Protein AF-A0A9D0ZRL2-F1 (afdb_monomer_lite)

Sequence (208 aa):
MYVLFEIADRDLIIIGIIFVLICLIAFFLFRMQVNKHRPKPLADNERYDTEEVSKEEMPKELTEEQIKAKEELERVYNQMNADLQASEPSREEIDDFEREQEENAIISYKELMRQAEKLKAQATKEEAKDSISSQLRIEDVLEDEEKNTPKESPHRFKNSDIISPIYGIQSDKKTMTINHENKVKDTQEEQEEMNEFLNSLKEFRKNL

pLDDT: mean 70.63, std 16.81, range [35.09, 95.44]

Foldseek 3Di:
DVVVVVVVVVVVVVVVVVVVVVVVVVVVVVVVVVVVPPDDPPDCVPPPDDPPPPPPPDPPPDPPVNVVVVVVVVVVVVVVVVVVVVPPDDPVVVVVVVVVCVVPVDQDPVRVVVVVVVVVVVVVVVVVVVVVVVVVPPPPPPDDDDDDDDPDDPDDDDDAFDADPVPGTHDPPDPPPPPPPPPPPDPPVVVVVVVVVVVVVVVVVVVD

Radius of gyration: 37.1 Å; chains: 1; bounding box: 82×76×101 Å

Structure (mmCIF, N/CA/C/O backbone):
data_AF-A0A9D0ZRL2-F1
#
_entry.id   AF-A0A9D0ZRL2-F1
#
loop_
_atom_site.group_PDB
_atom_site.id
_atom_site.type_symbol
_atom_site.label_atom_id
_atom_site.label_alt_id
_atom_site.label_comp_id
_atom_site.label_asym_id
_atom_site.label_entity_id
_atom_site.label_seq_id
_atom_site.pdbx_PDB_ins_code
_atom_site.Cartn_x
_atom_site.Cartn_y
_atom_site.Cartn_z
_atom_site.occupancy
_atom_site.B_iso_or_equiv
_atom_site.auth_seq_id
_atom_site.auth_comp_id
_atom_site.auth_asym_id
_atom_site.auth_atom_id
_atom_site.pdbx_PDB_model_num
ATOM 1 N N . MET A 1 1 ? 46.892 3.527 -63.900 1.00 52.00 1 MET A N 1
ATOM 2 C CA . MET A 1 1 ? 45.635 3.598 -63.124 1.00 52.00 1 MET A CA 1
ATOM 3 C C . MET A 1 1 ? 45.581 2.557 -61.991 1.00 52.00 1 MET A C 1
ATOM 5 O O . MET A 1 1 ? 44.496 2.185 -61.590 1.00 52.00 1 MET A O 1
ATOM 9 N N . TYR A 1 2 ? 46.725 2.100 -61.455 1.00 56.31 2 TYR A N 1
ATOM 10 C CA . TYR A 1 2 ? 46.777 1.108 -60.361 1.00 56.31 2 TYR A CA 1
ATOM 11 C C . TYR A 1 2 ? 47.282 1.697 -59.029 1.00 56.31 2 TYR A C 1
ATOM 13 O O . TYR A 1 2 ? 46.941 1.201 -57.969 1.00 56.31 2 TYR A O 1
ATOM 21 N N . VAL A 1 3 ? 48.005 2.824 -59.066 1.00 57.94 3 VAL A N 1
ATOM 22 C CA . VAL A 1 3 ? 48.596 3.459 -57.869 1.00 57.94 3 VAL A CA 1
ATOM 23 C C . VAL A 1 3 ? 47.560 4.215 -57.020 1.00 57.94 3 VAL A C 1
ATOM 25 O O . VAL A 1 3 ? 47.701 4.312 -55.808 1.00 57.94 3 VAL A O 1
ATOM 28 N N . LEU A 1 4 ? 46.493 4.733 -57.643 1.00 55.44 4 LEU A N 1
ATOM 29 C CA . LEU A 1 4 ? 45.421 5.445 -56.931 1.00 55.44 4 LEU A CA 1
ATOM 30 C C . LEU A 1 4 ? 44.524 4.495 -56.124 1.00 55.44 4 LEU A C 1
ATOM 32 O O . LEU A 1 4 ? 44.046 4.875 -55.061 1.00 55.44 4 LEU A O 1
ATOM 36 N N . PHE A 1 5 ? 44.334 3.262 -56.602 1.00 53.56 5 PHE A N 1
ATOM 37 C CA . PHE A 1 5 ? 43.539 2.248 -55.905 1.00 53.56 5 PHE A CA 1
ATOM 38 C C . PHE A 1 5 ? 44.268 1.750 -54.645 1.00 53.56 5 PHE A C 1
ATOM 40 O O . PHE A 1 5 ? 43.680 1.653 -53.579 1.00 53.56 5 PHE A O 1
ATOM 47 N N . GLU A 1 6 ? 45.590 1.588 -54.725 1.00 63.00 6 GLU A N 1
ATOM 48 C CA . GLU A 1 6 ? 46.425 1.135 -53.604 1.00 63.00 6 GLU A CA 1
ATOM 49 C C . GLU A 1 6 ? 46.622 2.195 -52.494 1.00 63.00 6 GLU A C 1
ATOM 51 O O . GLU A 1 6 ? 46.990 1.878 -51.362 1.00 63.00 6 GLU A O 1
ATOM 56 N N . ILE A 1 7 ? 46.400 3.479 -52.793 1.00 62.28 7 ILE A N 1
ATOM 57 C CA . ILE A 1 7 ? 46.338 4.548 -51.779 1.00 62.28 7 ILE A CA 1
ATOM 58 C C . ILE A 1 7 ? 44.960 4.561 -51.112 1.00 62.28 7 ILE A C 1
ATOM 60 O O . ILE A 1 7 ? 44.891 4.577 -49.886 1.00 62.28 7 ILE A O 1
ATOM 64 N N . ALA A 1 8 ? 43.884 4.452 -51.898 1.00 66.50 8 ALA A N 1
ATOM 65 C CA . ALA A 1 8 ? 42.523 4.377 -51.371 1.00 66.50 8 ALA A CA 1
ATOM 66 C C . ALA A 1 8 ? 42.312 3.157 -50.455 1.00 66.50 8 ALA A C 1
ATOM 68 O O . ALA A 1 8 ? 41.677 3.285 -49.411 1.00 66.50 8 ALA A O 1
ATOM 69 N N . ASP A 1 9 ? 42.905 2.005 -50.785 1.00 78.31 9 ASP A N 1
ATOM 70 C CA . ASP A 1 9 ? 42.839 0.804 -49.945 1.00 78.31 9 ASP A CA 1
ATOM 71 C C . ASP A 1 9 ? 43.607 0.971 -48.622 1.00 78.31 9 ASP A C 1
ATOM 73 O O . ASP A 1 9 ? 43.142 0.528 -47.572 1.00 78.31 9 ASP A O 1
ATOM 77 N N . ARG A 1 10 ? 44.760 1.656 -48.630 1.00 80.12 10 ARG A N 1
ATOM 78 C CA . ARG A 1 10 ? 45.519 1.945 -47.399 1.00 80.12 10 ARG A CA 1
ATOM 79 C C . ARG A 1 10 ? 44.787 2.930 -46.494 1.00 80.12 10 ARG A C 1
ATOM 81 O O . ARG A 1 10 ? 44.713 2.687 -45.291 1.00 80.12 10 ARG A O 1
ATOM 88 N N . ASP A 1 11 ? 44.202 3.980 -47.059 1.00 83.38 11 ASP A N 1
ATOM 89 C CA . ASP A 1 11 ? 43.404 4.945 -46.298 1.00 83.38 11 ASP A CA 1
ATOM 90 C C . ASP A 1 11 ? 42.131 4.294 -45.735 1.00 83.38 11 ASP A C 1
ATOM 92 O O . ASP A 1 11 ? 41.775 4.531 -44.579 1.00 83.38 11 ASP A O 1
ATOM 96 N N . LEU A 1 12 ? 41.492 3.395 -46.492 1.00 84.31 12 LEU A N 1
ATOM 97 C CA . LEU A 1 12 ? 40.341 2.619 -46.026 1.00 84.31 12 LEU A CA 1
ATOM 98 C C . LEU A 1 12 ? 40.708 1.687 -44.859 1.00 84.31 12 LEU A C 1
ATOM 100 O O . LEU A 1 12 ? 39.958 1.601 -43.884 1.00 84.31 12 LEU A O 1
ATOM 104 N N . ILE A 1 13 ? 41.876 1.037 -44.912 1.00 86.31 13 ILE A N 1
ATOM 105 C CA . ILE A 1 13 ? 42.391 0.213 -43.806 1.00 86.31 13 ILE A CA 1
ATOM 106 C C . ILE A 1 13 ? 42.668 1.079 -42.566 1.00 86.31 13 ILE A C 1
ATOM 108 O O . ILE A 1 13 ? 42.293 0.693 -41.458 1.00 86.31 13 ILE A O 1
ATOM 112 N N . ILE A 1 14 ? 43.269 2.262 -42.730 1.00 88.06 14 ILE A N 1
ATOM 113 C CA . ILE A 1 14 ? 43.556 3.185 -41.617 1.00 88.06 14 ILE A CA 1
ATOM 114 C C . ILE A 1 14 ? 42.257 3.680 -40.966 1.00 88.06 14 ILE A C 1
ATOM 116 O O . ILE A 1 14 ? 42.134 3.649 -39.739 1.00 88.06 14 ILE A O 1
ATOM 120 N N . ILE A 1 15 ? 41.263 4.076 -41.765 1.00 90.44 15 ILE A N 1
ATOM 121 C CA . ILE A 1 15 ? 39.942 4.494 -41.271 1.00 90.44 15 ILE A CA 1
ATOM 122 C C . ILE A 1 15 ? 39.250 3.338 -40.537 1.00 90.44 15 ILE A C 1
ATOM 124 O O . ILE A 1 15 ? 38.679 3.549 -39.465 1.00 90.44 15 ILE A O 1
ATOM 128 N N . GLY A 1 16 ? 39.353 2.111 -41.056 1.00 89.75 16 GLY A N 1
ATOM 129 C CA . GLY A 1 16 ? 38.836 0.913 -40.395 1.00 89.75 16 GLY A CA 1
ATOM 130 C C . GLY A 1 16 ? 39.466 0.674 -39.020 1.00 89.75 16 GLY A C 1
ATOM 131 O O . GLY A 1 16 ? 38.751 0.426 -38.049 1.00 89.75 16 GLY A O 1
ATOM 132 N N . ILE A 1 17 ? 40.788 0.822 -38.901 1.00 91.25 17 ILE A N 1
ATOM 133 C CA . ILE A 1 17 ? 41.500 0.686 -37.619 1.00 91.25 17 ILE A CA 1
ATOM 134 C C . ILE A 1 17 ? 41.048 1.763 -36.624 1.00 91.25 17 ILE A C 1
ATOM 136 O O . ILE A 1 17 ? 40.780 1.450 -35.463 1.00 91.25 17 ILE A O 1
ATOM 140 N N . ILE A 1 18 ? 40.913 3.016 -37.069 1.00 94.06 18 ILE A N 1
ATOM 141 C CA . ILE A 1 18 ? 40.442 4.122 -36.222 1.00 94.06 18 ILE A CA 1
ATOM 142 C C . ILE A 1 18 ? 39.009 3.865 -35.740 1.00 94.06 18 ILE A C 1
ATOM 144 O O . ILE A 1 18 ? 38.717 4.058 -34.559 1.00 94.06 18 ILE A O 1
ATOM 148 N N . PHE A 1 19 ? 38.126 3.379 -36.615 1.00 94.69 19 PHE A N 1
ATOM 149 C CA . PHE A 1 19 ? 36.749 3.044 -36.255 1.00 94.69 19 PHE A CA 1
ATOM 150 C C . PHE A 1 19 ? 36.688 1.945 -35.186 1.00 94.69 19 PHE A C 1
ATOM 152 O O . PHE A 1 19 ? 35.980 2.092 -34.191 1.00 94.69 19 PHE A O 1
ATOM 159 N N . VAL A 1 20 ? 37.498 0.891 -35.326 1.00 94.19 20 VAL A N 1
ATOM 160 C CA . VAL A 1 20 ? 37.611 -0.169 -34.310 1.00 94.19 20 VAL A CA 1
ATOM 161 C C . VAL A 1 20 ? 38.099 0.397 -32.973 1.00 94.19 20 VAL A C 1
ATOM 163 O O . VAL A 1 20 ? 37.567 0.039 -31.922 1.00 94.19 20 VAL A O 1
ATOM 166 N N . LEU A 1 21 ? 39.059 1.323 -32.994 1.00 95.12 21 LEU A N 1
ATOM 167 C CA . LEU A 1 21 ? 39.583 1.971 -31.789 1.00 95.12 21 LEU A CA 1
ATOM 168 C C . LEU A 1 21 ? 38.505 2.817 -31.087 1.00 95.12 21 LEU A C 1
ATOM 170 O O . LEU A 1 21 ? 38.343 2.727 -29.868 1.00 95.12 21 LEU A O 1
ATOM 174 N N . ILE A 1 22 ? 37.703 3.563 -31.852 1.00 95.44 22 ILE A N 1
ATOM 175 C CA . ILE A 1 22 ? 36.552 4.322 -31.336 1.00 95.44 22 ILE A CA 1
ATOM 176 C C . ILE A 1 22 ? 35.506 3.375 -30.729 1.00 95.44 22 ILE A C 1
ATOM 178 O O . ILE A 1 22 ? 35.020 3.632 -29.625 1.00 95.44 22 ILE A O 1
ATOM 182 N N . CYS A 1 23 ? 35.196 2.256 -31.390 1.00 94.25 23 CYS A N 1
ATOM 183 C CA . CYS A 1 23 ? 34.280 1.245 -30.859 1.00 94.25 23 CYS A CA 1
ATOM 184 C C . CYS A 1 23 ? 34.787 0.623 -29.551 1.00 94.25 23 CYS A C 1
ATOM 186 O O . CYS A 1 23 ? 33.991 0.420 -28.635 1.00 94.25 23 CYS A O 1
ATOM 188 N N . LEU A 1 24 ? 36.092 0.361 -29.421 1.00 94.69 24 LEU A N 1
ATOM 189 C CA . LEU A 1 24 ? 36.682 -0.150 -28.178 1.00 94.69 24 LEU A CA 1
ATOM 190 C C . LEU A 1 24 ? 36.587 0.862 -27.032 1.00 94.69 24 LEU A C 1
ATOM 192 O O . LEU A 1 24 ? 36.252 0.480 -25.910 1.00 94.69 24 LEU A O 1
ATOM 196 N N . ILE A 1 25 ? 36.826 2.147 -27.306 1.00 94.44 25 ILE A N 1
ATOM 197 C CA . ILE A 1 25 ? 36.669 3.215 -26.308 1.00 94.44 25 ILE A CA 1
ATOM 198 C C . ILE A 1 25 ? 35.200 3.331 -25.886 1.00 94.44 25 ILE A C 1
ATOM 200 O O . ILE A 1 25 ? 34.908 3.346 -24.691 1.00 94.44 25 ILE A O 1
ATOM 204 N N . ALA A 1 26 ? 34.267 3.347 -26.842 1.00 93.56 26 ALA A N 1
ATOM 205 C CA . ALA A 1 26 ? 32.834 3.389 -26.558 1.00 93.56 26 ALA A CA 1
ATOM 206 C C . ALA A 1 26 ? 32.376 2.167 -25.744 1.00 93.56 26 ALA A C 1
ATOM 208 O O . ALA A 1 26 ? 31.644 2.317 -24.766 1.00 93.56 26 ALA A O 1
ATOM 209 N N . PHE A 1 27 ? 32.864 0.971 -26.084 1.00 94.00 27 PHE A N 1
ATOM 210 C CA . PHE A 1 27 ? 32.610 -0.254 -25.328 1.00 94.00 27 PHE A CA 1
ATOM 211 C C . PHE A 1 27 ? 33.159 -0.171 -23.899 1.00 94.00 27 PHE A C 1
ATOM 213 O O . PHE A 1 27 ? 32.485 -0.582 -22.953 1.00 94.00 27 PHE A O 1
ATOM 220 N N . PHE A 1 28 ? 34.354 0.395 -23.713 1.00 92.62 28 PHE A N 1
ATOM 221 C CA . PHE A 1 28 ? 34.948 0.573 -22.390 1.00 92.62 28 PHE A CA 1
ATOM 222 C C . PHE A 1 28 ? 34.155 1.571 -21.538 1.00 92.62 28 PHE A C 1
ATOM 224 O O . PHE A 1 28 ? 33.858 1.278 -20.379 1.00 92.62 28 PHE A O 1
ATOM 231 N N . LEU A 1 29 ? 33.744 2.706 -22.116 1.00 90.50 29 LEU A N 1
ATOM 232 C CA . LEU A 1 29 ? 32.885 3.694 -21.454 1.00 90.50 29 LEU A CA 1
ATOM 233 C C . LEU A 1 29 ? 31.523 3.097 -21.084 1.00 90.50 29 LEU A C 1
ATOM 235 O O . LEU A 1 29 ? 31.078 3.256 -19.946 1.00 90.50 29 LEU A O 1
ATOM 239 N N . PHE A 1 30 ? 30.906 2.346 -21.999 1.00 89.31 30 PHE A N 1
ATOM 240 C CA . PHE A 1 30 ? 29.656 1.632 -21.749 1.00 89.31 30 PHE A CA 1
ATOM 241 C C . PHE A 1 30 ? 29.813 0.616 -20.613 1.00 89.31 30 PHE A C 1
ATOM 243 O O . PHE A 1 30 ? 29.009 0.601 -19.683 1.00 89.31 30 PHE A O 1
ATOM 250 N N . ARG A 1 31 ? 30.892 -0.179 -20.606 1.00 84.00 31 ARG A N 1
ATOM 251 C CA . ARG A 1 31 ? 31.177 -1.120 -19.512 1.00 84.00 31 ARG A CA 1
ATOM 252 C C . ARG A 1 31 ? 31.388 -0.396 -18.179 1.00 84.00 31 ARG A C 1
ATOM 254 O O . ARG A 1 31 ? 30.900 -0.862 -17.151 1.00 84.00 31 ARG A O 1
ATOM 261 N N . MET A 1 32 ? 32.076 0.745 -18.186 1.00 79.69 32 MET A N 1
ATOM 262 C CA . MET A 1 32 ? 32.262 1.576 -16.992 1.00 79.69 32 MET A CA 1
ATOM 263 C C . MET A 1 32 ? 30.931 2.124 -16.466 1.00 79.69 32 MET A C 1
ATOM 265 O O . MET A 1 32 ? 30.712 2.127 -15.257 1.00 79.69 32 MET A O 1
ATOM 269 N N . GLN A 1 33 ? 30.032 2.558 -17.351 1.00 77.56 33 GLN A N 1
ATOM 270 C CA . GLN A 1 33 ? 28.706 3.054 -16.982 1.00 77.56 33 GLN A CA 1
ATOM 271 C C . GLN A 1 33 ? 27.805 1.930 -16.451 1.00 77.56 33 GLN A C 1
ATOM 273 O O . GLN A 1 33 ? 27.185 2.091 -15.401 1.00 77.56 33 GLN A O 1
ATOM 278 N N . VAL A 1 34 ? 27.806 0.760 -17.095 1.00 78.19 34 VAL A N 1
ATOM 279 C CA . VAL A 1 34 ? 27.092 -0.432 -16.608 1.00 78.19 34 VAL A CA 1
ATOM 280 C C . VAL A 1 34 ? 27.611 -0.859 -15.232 1.00 78.19 34 VAL A C 1
ATOM 282 O O . VAL A 1 34 ? 26.816 -1.226 -14.373 1.00 78.19 34 VAL A O 1
ATOM 285 N N . ASN A 1 35 ? 28.918 -0.758 -14.972 1.00 65.50 35 ASN A N 1
ATOM 286 C CA . ASN A 1 35 ? 29.490 -1.058 -13.657 1.00 65.50 35 ASN A CA 1
ATOM 287 C C . ASN A 1 35 ? 29.122 -0.028 -12.572 1.00 65.50 35 ASN A C 1
ATOM 289 O O . ASN A 1 35 ? 29.120 -0.387 -11.399 1.00 65.50 35 ASN A O 1
ATOM 293 N N . LYS A 1 36 ? 28.795 1.223 -12.929 1.00 64.69 36 LYS A N 1
ATOM 294 C CA . LYS A 1 36 ? 28.330 2.245 -11.969 1.00 64.69 36 LYS A CA 1
ATOM 295 C C . LYS A 1 36 ? 26.881 2.031 -11.518 1.00 64.69 36 LYS A C 1
ATOM 297 O O . LYS A 1 36 ? 26.537 2.449 -10.420 1.00 64.69 36 LYS A O 1
ATOM 302 N N . HIS A 1 37 ? 26.053 1.385 -12.342 1.00 56.12 37 HIS A N 1
ATOM 303 C CA . HIS A 1 37 ? 24.644 1.099 -12.035 1.00 56.12 37 HIS A CA 1
ATOM 304 C C . HIS A 1 37 ? 24.401 -0.306 -11.485 1.00 56.12 37 HIS A C 1
ATOM 306 O O . HIS A 1 37 ? 23.254 -0.679 -11.248 1.00 56.12 37 HIS A O 1
ATOM 312 N N . ARG A 1 38 ? 25.454 -1.096 -11.260 1.00 55.94 38 ARG A N 1
ATOM 313 C CA . ARG A 1 38 ? 25.309 -2.314 -10.469 1.00 55.94 38 ARG A CA 1
ATOM 314 C C . ARG A 1 38 ? 25.218 -1.886 -9.007 1.00 55.94 38 ARG A C 1
ATOM 316 O O . ARG A 1 38 ? 26.194 -1.307 -8.521 1.00 55.94 38 ARG A O 1
ATOM 323 N N . PRO A 1 39 ? 24.099 -2.134 -8.300 1.00 61.53 39 PRO A N 1
ATOM 324 C CA . PRO A 1 39 ? 24.149 -2.096 -6.849 1.00 61.53 39 PRO A CA 1
ATOM 325 C C . PRO A 1 39 ? 25.296 -3.021 -6.449 1.00 61.53 39 PRO A C 1
ATOM 327 O O . PRO A 1 39 ? 25.403 -4.141 -6.961 1.00 61.53 39 PRO A O 1
ATOM 330 N N . LYS A 1 40 ? 26.221 -2.514 -5.631 1.00 69.12 40 LYS A N 1
ATOM 331 C CA . LYS A 1 40 ? 27.248 -3.374 -5.048 1.00 69.12 40 LYS A CA 1
ATOM 332 C C . LYS A 1 40 ? 26.481 -4.529 -4.397 1.00 69.12 40 LYS A C 1
ATOM 334 O O . LYS A 1 40 ? 25.548 -4.231 -3.648 1.00 69.12 40 LYS A O 1
ATOM 339 N N . PRO A 1 41 ? 26.782 -5.805 -4.710 1.00 61.97 41 PRO A N 1
ATOM 340 C CA . PRO A 1 41 ? 26.267 -6.865 -3.864 1.00 61.97 41 PRO A CA 1
ATOM 341 C C . PRO A 1 41 ? 26.712 -6.495 -2.453 1.00 61.97 41 PRO A C 1
ATOM 343 O O . PRO A 1 41 ? 27.883 -6.140 -2.273 1.00 61.97 41 PRO A O 1
ATOM 346 N N . LEU A 1 42 ? 25.773 -6.469 -1.502 1.00 55.19 42 LEU A N 1
ATOM 347 C CA . LEU A 1 42 ? 26.148 -6.442 -0.097 1.00 55.19 42 LEU A CA 1
ATOM 348 C C . LEU A 1 42 ? 27.128 -7.598 0.038 1.00 55.19 42 LEU A C 1
ATOM 350 O O . LEU A 1 42 ? 26.782 -8.743 -0.253 1.00 55.19 42 LEU A O 1
ATOM 354 N N . ALA A 1 43 ? 28.388 -7.274 0.295 1.00 54.34 43 ALA A N 1
ATOM 355 C CA . ALA A 1 43 ? 29.357 -8.309 0.540 1.00 54.34 43 ALA A CA 1
ATOM 356 C C . ALA A 1 43 ? 28.866 -9.041 1.798 1.00 54.34 43 ALA A C 1
ATOM 358 O O . ALA A 1 43 ? 28.313 -8.417 2.704 1.00 54.34 43 ALA A O 1
ATOM 359 N N . ASP A 1 44 ? 28.991 -10.368 1.832 1.00 53.44 44 ASP A N 1
ATOM 360 C CA . ASP A 1 44 ? 28.456 -11.197 2.926 1.00 53.44 44 ASP A CA 1
ATOM 361 C C . ASP A 1 44 ? 29.048 -10.836 4.308 1.00 53.44 44 ASP A C 1
ATOM 363 O O . ASP A 1 44 ? 28.620 -11.367 5.324 1.00 53.44 44 ASP A O 1
ATOM 367 N N . ASN A 1 45 ? 30.008 -9.908 4.363 1.00 53.72 45 ASN A N 1
ATOM 368 C CA . ASN A 1 45 ? 30.535 -9.284 5.573 1.00 53.72 45 ASN A CA 1
ATOM 369 C C . ASN A 1 45 ? 29.701 -8.094 6.103 1.00 53.72 45 ASN A C 1
ATOM 371 O O . ASN A 1 45 ? 30.027 -7.581 7.166 1.00 53.72 45 ASN A O 1
ATOM 375 N N . GLU A 1 46 ? 28.657 -7.644 5.402 1.00 53.91 46 GLU A N 1
ATOM 376 C CA . GLU A 1 46 ? 27.638 -6.703 5.915 1.00 53.91 46 GLU A CA 1
ATOM 377 C C . GLU A 1 46 ? 26.308 -7.406 6.228 1.00 53.91 46 GLU A C 1
ATOM 379 O O . GLU A 1 46 ? 25.311 -6.776 6.591 1.00 53.91 46 GLU A O 1
ATOM 384 N N . ARG A 1 47 ? 26.285 -8.739 6.130 1.00 42.03 47 ARG A N 1
ATOM 385 C CA . ARG A 1 47 ? 25.275 -9.534 6.808 1.00 42.03 47 ARG A CA 1
ATOM 386 C C . ARG A 1 47 ? 25.613 -9.456 8.293 1.00 42.03 47 ARG A C 1
ATOM 388 O O . ARG A 1 47 ? 26.594 -10.041 8.736 1.00 42.03 47 ARG A O 1
ATOM 395 N N . TYR A 1 48 ? 24.808 -8.719 9.052 1.00 49.47 48 TYR A N 1
ATOM 396 C CA . TYR A 1 48 ? 24.753 -8.829 10.509 1.00 49.47 48 TYR A CA 1
ATOM 397 C C . TYR A 1 48 ? 24.221 -10.223 10.890 1.00 49.47 48 TYR A C 1
ATOM 399 O O . TYR A 1 48 ? 23.132 -10.357 11.438 1.00 49.47 48 TYR A O 1
ATOM 407 N N . ASP A 1 49 ? 24.972 -11.271 10.560 1.00 45.03 49 ASP A N 1
ATOM 408 C CA . ASP A 1 49 ? 24.925 -12.540 11.265 1.00 45.03 49 ASP A CA 1
ATOM 409 C C . ASP A 1 49 ? 26.072 -12.493 12.269 1.00 45.03 49 ASP A C 1
ATOM 411 O O . ASP A 1 49 ? 27.241 -12.600 11.913 1.00 45.03 49 ASP A O 1
ATOM 415 N N . THR A 1 50 ? 25.688 -12.276 13.526 1.00 51.53 50 THR A N 1
ATOM 416 C CA . THR A 1 50 ? 26.412 -12.766 14.697 1.00 51.53 50 THR A CA 1
ATOM 417 C C . THR A 1 50 ? 27.919 -12.506 14.650 1.00 51.53 50 THR A C 1
ATOM 419 O O . THR A 1 50 ? 28.718 -13.429 14.499 1.00 51.53 50 THR A O 1
ATOM 422 N N . GLU A 1 51 ? 28.331 -11.258 14.894 1.00 42.72 51 GLU A N 1
ATOM 423 C CA . GLU A 1 51 ? 29.574 -11.105 15.644 1.00 42.72 51 GLU A CA 1
ATOM 424 C C . GLU A 1 51 ? 29.372 -11.904 16.933 1.00 42.72 51 GLU A C 1
ATOM 426 O O . GLU A 1 51 ? 28.527 -11.572 17.771 1.00 42.72 51 GLU A O 1
ATOM 431 N N . GLU A 1 52 ? 30.085 -13.025 17.046 1.00 51.03 52 GLU A N 1
ATOM 432 C CA . GLU A 1 52 ? 30.417 -13.589 18.338 1.00 51.03 52 GLU A CA 1
ATOM 433 C C . GLU A 1 52 ? 30.936 -12.419 19.161 1.00 51.03 52 GLU A C 1
ATOM 435 O O . GLU A 1 52 ? 32.029 -11.904 18.922 1.00 51.03 52 GLU A O 1
ATOM 440 N N . VAL A 1 53 ? 30.095 -11.949 20.081 1.00 43.88 53 VAL A N 1
ATOM 441 C CA . VAL A 1 53 ? 30.480 -10.990 21.098 1.00 43.88 53 VAL A CA 1
ATOM 442 C C . VAL A 1 53 ? 31.619 -11.664 21.840 1.00 43.88 53 VAL A C 1
ATOM 444 O O . VAL A 1 53 ? 31.400 -12.510 22.713 1.00 43.88 53 VAL A O 1
ATOM 447 N N . SER A 1 54 ? 32.847 -11.318 21.451 1.00 45.62 54 SER A N 1
ATOM 448 C CA . SER A 1 54 ? 34.005 -11.445 22.310 1.00 45.62 54 SER A CA 1
ATOM 449 C C . SER A 1 54 ? 33.559 -10.867 23.640 1.00 45.62 54 SER A C 1
ATOM 451 O O . SER A 1 54 ? 33.213 -9.687 23.736 1.00 45.62 54 SER A O 1
ATOM 453 N N . LYS A 1 55 ? 33.459 -11.738 24.644 1.00 51.78 55 LYS A N 1
ATOM 454 C CA . LYS A 1 55 ? 33.218 -11.356 26.029 1.00 51.78 55 LYS A CA 1
ATOM 455 C C . LYS A 1 55 ? 34.476 -10.652 26.526 1.00 51.78 55 LYS A C 1
ATOM 457 O O . LYS A 1 55 ? 35.206 -11.176 27.358 1.00 51.78 55 LYS A O 1
ATOM 462 N N . GLU A 1 56 ? 34.748 -9.471 25.992 1.00 51.84 56 GLU A N 1
ATOM 463 C CA . GLU A 1 56 ? 35.497 -8.481 26.732 1.00 51.84 56 GLU A CA 1
ATOM 464 C C . GLU A 1 56 ? 34.547 -7.988 27.817 1.00 51.84 56 GLU A C 1
ATOM 466 O O . GLU A 1 56 ? 33.625 -7.203 27.584 1.00 51.84 56 GLU A O 1
ATOM 471 N N . GLU A 1 57 ? 34.726 -8.553 29.008 1.00 55.25 57 GLU A N 1
ATOM 472 C CA . GLU A 1 57 ? 34.150 -8.061 30.249 1.00 55.25 57 GLU A CA 1
ATOM 473 C C . GLU A 1 57 ? 34.616 -6.613 30.452 1.00 55.25 57 GLU A C 1
ATOM 475 O O . GLU A 1 57 ? 35.629 -6.337 31.090 1.00 55.25 57 GLU A O 1
ATOM 480 N N . MET A 1 58 ? 33.886 -5.659 29.878 1.00 48.59 58 MET A N 1
ATOM 481 C CA . MET A 1 58 ? 33.987 -4.276 30.312 1.00 48.59 58 MET A CA 1
ATOM 482 C C . MET A 1 58 ? 33.370 -4.188 31.710 1.00 48.59 58 MET A C 1
ATOM 484 O O . MET A 1 58 ? 32.181 -4.495 31.855 1.00 48.59 58 MET A O 1
ATOM 488 N N . PRO A 1 59 ? 34.090 -3.700 32.734 1.00 55.25 59 PRO A N 1
ATOM 489 C CA . PRO A 1 59 ? 33.443 -3.263 33.954 1.00 55.25 59 PRO A CA 1
ATOM 490 C C . PRO A 1 59 ? 32.736 -1.945 33.626 1.00 55.25 59 PRO A C 1
ATOM 492 O O . PRO A 1 59 ? 33.291 -0.859 33.778 1.00 55.25 59 PRO A O 1
ATOM 495 N N . LYS A 1 60 ? 31.513 -2.024 33.100 1.00 59.69 60 LYS A N 1
ATOM 496 C CA . LYS A 1 60 ? 30.631 -0.861 33.024 1.00 59.69 60 LYS A CA 1
ATOM 497 C C . LYS A 1 60 ? 29.896 -0.769 34.350 1.00 59.69 60 LYS A C 1
ATOM 499 O O . LYS A 1 60 ? 28.788 -1.278 34.496 1.00 59.69 60 LY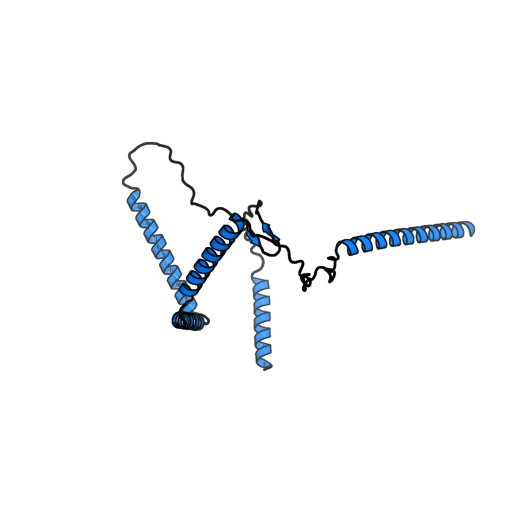S A O 1
ATOM 504 N N . GLU A 1 61 ? 30.524 -0.113 35.320 1.00 65.25 61 GLU A N 1
ATOM 505 C CA . GLU A 1 61 ? 29.746 0.540 36.367 1.00 65.25 61 GLU A CA 1
ATOM 506 C C . GLU A 1 61 ? 28.808 1.525 35.660 1.00 65.25 61 GLU A C 1
ATOM 508 O O . GLU A 1 61 ? 29.236 2.494 35.029 1.00 65.25 61 GLU A O 1
ATOM 513 N N . LEU A 1 62 ? 27.522 1.177 35.646 1.00 62.06 62 LEU A N 1
ATOM 514 C CA . LEU A 1 62 ? 26.480 1.961 35.006 1.00 62.06 62 LEU A CA 1
ATOM 515 C C . LEU A 1 62 ? 26.394 3.289 35.767 1.00 62.06 62 LEU A C 1
ATOM 517 O O . LEU A 1 62 ? 26.132 3.296 36.967 1.00 62.06 62 LEU A O 1
ATOM 521 N N . THR A 1 63 ? 26.666 4.409 35.096 1.00 76.44 63 THR A N 1
ATOM 522 C CA . THR A 1 63 ? 26.556 5.741 35.712 1.00 76.44 63 THR A CA 1
ATOM 523 C C . THR A 1 63 ? 25.131 5.932 36.247 1.00 76.44 63 THR A C 1
ATOM 525 O O . THR A 1 63 ? 24.182 5.449 35.629 1.00 76.44 63 THR A O 1
ATOM 528 N N . GLU A 1 64 ? 24.944 6.643 37.363 1.00 75.81 64 GLU A N 1
ATOM 529 C CA . GLU A 1 64 ? 23.621 6.827 37.996 1.00 75.81 64 GLU A CA 1
ATOM 530 C C . GLU A 1 64 ? 22.546 7.350 37.024 1.00 75.81 64 GLU A C 1
ATOM 532 O O . GLU A 1 64 ? 21.377 6.980 37.114 1.00 75.81 64 GLU A O 1
ATOM 537 N N . GLU A 1 65 ? 22.944 8.164 36.045 1.00 76.81 65 GLU A N 1
ATOM 538 C CA . GLU A 1 65 ? 22.066 8.666 34.983 1.00 76.81 65 GLU A CA 1
ATOM 539 C C . GLU A 1 65 ? 21.605 7.568 34.013 1.00 76.81 65 GLU A C 1
ATOM 541 O O . GLU A 1 65 ? 20.453 7.561 33.586 1.00 76.81 65 GLU A O 1
ATOM 546 N N . GLN A 1 66 ? 22.468 6.600 33.700 1.00 77.62 66 GLN A N 1
ATOM 547 C CA . GLN A 1 66 ? 22.129 5.463 32.840 1.00 77.62 66 GLN A CA 1
ATOM 548 C C . GLN A 1 66 ? 21.219 4.462 33.562 1.00 77.62 66 GLN A C 1
ATOM 550 O O . GLN A 1 66 ? 20.358 3.855 32.927 1.00 77.62 66 GLN A O 1
ATOM 555 N N . ILE A 1 67 ? 21.367 4.322 34.886 1.00 82.81 67 ILE A N 1
ATOM 556 C CA . ILE A 1 67 ? 20.452 3.530 35.721 1.00 82.81 67 ILE A CA 1
ATOM 557 C C . ILE A 1 67 ? 19.052 4.157 35.696 1.00 82.81 67 ILE A C 1
ATOM 559 O O . ILE A 1 67 ? 18.083 3.460 35.399 1.00 82.81 67 ILE A O 1
ATOM 563 N N . LYS A 1 68 ? 18.953 5.475 35.916 1.00 86.81 68 LYS A N 1
ATOM 564 C CA . LYS A 1 68 ? 17.675 6.206 35.871 1.00 86.81 68 LYS A CA 1
ATOM 565 C C . LYS A 1 68 ? 17.023 6.158 34.490 1.00 86.81 68 LYS A C 1
ATOM 567 O O . LYS A 1 68 ? 15.833 5.886 34.392 1.00 86.81 68 LYS A O 1
ATOM 572 N N . ALA A 1 69 ? 17.797 6.345 33.420 1.00 85.12 69 ALA A N 1
ATOM 573 C CA . ALA A 1 69 ? 17.279 6.251 32.055 1.00 85.12 69 ALA A CA 1
ATOM 574 C C . ALA A 1 69 ? 16.743 4.846 31.731 1.00 85.12 69 ALA A C 1
ATOM 576 O O . ALA A 1 69 ? 15.722 4.708 31.059 1.00 85.12 69 ALA A O 1
ATOM 577 N N . LYS A 1 70 ? 17.407 3.794 32.228 1.00 87.19 70 LYS A N 1
ATOM 578 C CA . LYS A 1 70 ? 16.940 2.412 32.071 1.00 87.19 70 LYS A CA 1
ATOM 579 C C . LYS A 1 70 ? 15.639 2.164 32.839 1.00 87.19 70 LYS A C 1
ATOM 581 O O . LYS A 1 70 ? 14.736 1.541 32.294 1.00 87.19 70 LYS A O 1
ATOM 586 N N . GLU A 1 71 ? 15.539 2.666 34.066 1.00 91.12 71 GLU A N 1
ATOM 587 C CA . GLU A 1 71 ? 14.335 2.549 34.896 1.00 91.12 71 GLU A CA 1
ATOM 588 C C . GLU A 1 71 ? 13.140 3.291 34.275 1.00 91.12 71 GLU A C 1
ATOM 590 O O . GLU A 1 71 ? 12.034 2.753 34.203 1.00 91.12 71 GLU A O 1
ATOM 595 N N . GLU A 1 72 ? 13.357 4.500 33.750 1.00 89.56 72 GLU A N 1
ATOM 596 C CA . GLU A 1 72 ? 12.321 5.245 33.029 1.00 89.56 72 GLU A CA 1
ATOM 597 C C . GLU A 1 72 ? 11.872 4.520 31.757 1.00 89.56 72 GLU A C 1
ATOM 599 O O . GLU A 1 72 ? 10.670 4.441 31.492 1.00 89.56 72 GLU A O 1
ATOM 604 N N . LEU A 1 73 ? 12.811 3.949 30.996 1.00 89.50 73 LEU A N 1
ATOM 605 C CA . LEU A 1 73 ? 12.499 3.161 29.805 1.00 89.50 73 LEU A CA 1
ATOM 606 C C . LEU A 1 73 ? 11.688 1.908 30.154 1.00 89.50 73 LEU A C 1
ATOM 608 O O . LEU A 1 73 ? 10.703 1.612 29.480 1.00 89.50 73 LEU A O 1
ATOM 612 N N . GLU A 1 74 ? 12.067 1.198 31.216 1.00 91.06 74 GLU A N 1
ATOM 613 C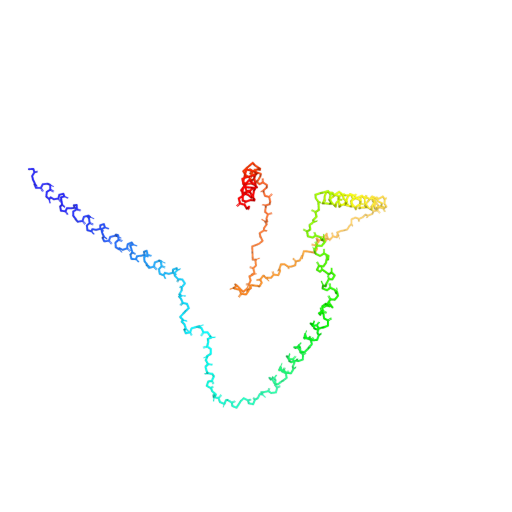 CA . GLU A 1 74 ? 11.344 0.023 31.708 1.00 91.06 74 GLU A CA 1
ATOM 614 C C . GLU A 1 74 ? 9.928 0.391 32.168 1.00 91.06 74 GLU A C 1
ATOM 616 O O . GLU A 1 74 ? 8.965 -0.311 31.854 1.00 91.06 74 GLU A O 1
ATOM 621 N N . ARG A 1 75 ? 9.761 1.545 32.824 1.00 93.94 75 ARG A N 1
ATOM 622 C CA . ARG A 1 75 ? 8.441 2.061 33.206 1.00 93.94 75 ARG A CA 1
ATOM 623 C C . ARG A 1 75 ? 7.565 2.352 31.988 1.00 93.94 75 ARG A C 1
ATOM 625 O O . ARG A 1 75 ? 6.408 1.940 31.969 1.00 93.94 75 ARG A O 1
ATOM 632 N N . VAL A 1 76 ? 8.101 3.055 30.989 1.00 93.06 76 VAL A N 1
ATOM 633 C CA . VAL A 1 76 ? 7.364 3.380 29.755 1.00 93.06 76 VAL A CA 1
ATOM 634 C C . VAL A 1 76 ? 7.012 2.105 28.991 1.00 93.06 76 VAL A C 1
ATOM 636 O O . VAL A 1 76 ? 5.880 1.960 28.538 1.00 93.06 76 VAL A O 1
ATOM 639 N N . TYR A 1 77 ? 7.938 1.150 28.908 1.00 92.38 77 TYR A N 1
ATOM 640 C CA . TYR A 1 77 ? 7.693 -0.158 28.305 1.00 92.38 77 TYR A CA 1
ATOM 641 C C . TYR A 1 77 ? 6.536 -0.896 28.989 1.00 92.38 77 TYR A C 1
ATOM 643 O O . TYR A 1 77 ? 5.602 -1.337 28.321 1.00 92.38 77 TYR A O 1
ATOM 651 N N . ASN A 1 78 ? 6.554 -0.970 30.321 1.00 92.88 78 ASN A N 1
ATOM 652 C CA . ASN A 1 78 ? 5.503 -1.634 31.089 1.00 92.88 78 ASN A CA 1
ATOM 653 C C . ASN A 1 78 ? 4.147 -0.931 30.947 1.00 92.88 78 ASN A C 1
ATOM 655 O O . ASN A 1 78 ? 3.124 -1.606 30.856 1.00 92.88 78 ASN A O 1
ATOM 659 N N . GLN A 1 79 ? 4.135 0.403 30.884 1.00 92.62 79 GLN A N 1
ATOM 660 C CA . GLN A 1 79 ? 2.918 1.175 30.642 1.00 92.62 79 GLN A CA 1
ATOM 661 C C . GLN A 1 79 ? 2.332 0.883 29.254 1.00 92.62 79 GLN A C 1
ATOM 663 O O . GLN A 1 79 ? 1.156 0.554 29.155 1.00 92.62 79 GLN A O 1
ATOM 668 N N . MET A 1 80 ? 3.149 0.927 28.197 1.00 86.50 80 MET A N 1
ATOM 669 C CA . MET A 1 80 ? 2.689 0.616 26.837 1.00 86.50 80 MET A CA 1
ATOM 670 C C . MET A 1 80 ? 2.185 -0.825 26.723 1.00 86.50 80 MET A C 1
ATOM 672 O O . MET A 1 80 ? 1.188 -1.076 26.055 1.00 86.50 80 MET A O 1
ATOM 676 N N . ASN A 1 81 ? 2.847 -1.773 27.390 1.00 89.50 81 ASN A N 1
ATOM 677 C CA . ASN A 1 81 ? 2.415 -3.167 27.389 1.00 89.50 81 ASN A CA 1
ATOM 678 C C . ASN A 1 81 ? 1.078 -3.360 28.127 1.00 89.50 81 ASN A C 1
ATOM 680 O O . ASN A 1 81 ? 0.244 -4.145 27.684 1.00 89.50 81 ASN A O 1
ATOM 684 N N . ALA A 1 82 ? 0.852 -2.631 29.222 1.00 88.94 82 ALA A N 1
ATOM 685 C CA . ALA A 1 82 ? -0.427 -2.642 29.926 1.00 88.94 82 ALA A CA 1
ATOM 686 C C . ALA A 1 82 ? -1.555 -2.029 29.080 1.00 88.94 82 ALA A C 1
ATOM 688 O O . ALA A 1 82 ? -2.641 -2.600 29.024 1.00 88.94 82 ALA A O 1
ATOM 689 N N . ASP A 1 83 ? -1.289 -0.921 28.383 1.00 87.31 83 ASP A N 1
ATOM 690 C CA . ASP A 1 83 ? -2.262 -0.281 27.489 1.00 87.31 83 ASP A CA 1
ATOM 691 C C . ASP A 1 83 ? -2.600 -1.177 26.287 1.00 87.31 83 ASP A C 1
ATOM 693 O O . ASP A 1 83 ? -3.764 -1.276 25.904 1.00 87.31 83 ASP A O 1
ATOM 697 N N . LEU A 1 84 ? -1.611 -1.882 25.723 1.00 81.06 84 LEU A N 1
ATOM 698 C CA . LEU A 1 84 ? -1.832 -2.856 24.649 1.00 81.06 84 LEU A CA 1
ATOM 699 C C . LEU A 1 84 ? -2.712 -4.016 25.115 1.00 81.06 84 LEU A C 1
ATOM 701 O O . LEU A 1 84 ? -3.686 -4.327 24.444 1.00 81.06 84 LEU A O 1
ATOM 705 N N . GLN A 1 85 ? -2.426 -4.602 26.279 1.00 80.00 85 GLN A N 1
ATOM 706 C CA . GLN A 1 85 ? -3.247 -5.684 26.837 1.00 80.00 85 GLN A CA 1
ATOM 707 C C . GLN A 1 85 ? -4.652 -5.218 27.236 1.00 80.00 85 GLN A C 1
ATOM 709 O O . GLN A 1 85 ? -5.601 -5.990 27.150 1.00 80.00 85 GLN A O 1
ATOM 714 N N . ALA A 1 86 ? -4.805 -3.966 27.671 1.00 78.19 86 ALA A N 1
ATOM 715 C CA . ALA A 1 86 ? -6.110 -3.382 27.972 1.00 78.19 86 ALA A CA 1
ATOM 716 C C . ALA A 1 86 ? -6.909 -3.029 26.706 1.00 78.19 86 ALA A C 1
ATOM 718 O O . ALA A 1 86 ? -8.136 -2.995 26.750 1.00 78.19 86 ALA A O 1
ATOM 719 N N . SER A 1 87 ? -6.216 -2.749 25.600 1.00 71.50 87 SER A N 1
ATOM 720 C CA . SER A 1 87 ? -6.798 -2.425 24.296 1.00 71.50 87 SER A CA 1
ATOM 721 C C . SER A 1 87 ? -6.922 -3.640 23.372 1.00 71.50 87 SER A C 1
ATOM 723 O O . SER A 1 87 ? -7.368 -3.472 22.234 1.00 71.50 87 SER A O 1
ATOM 725 N N . GLU A 1 88 ? -6.520 -4.836 23.809 1.00 77.88 88 GLU A N 1
ATOM 726 C CA . GLU A 1 88 ? -6.786 -6.061 23.063 1.00 77.88 88 GLU A CA 1
ATOM 727 C C . GLU A 1 88 ? -8.304 -6.282 23.038 1.00 77.88 88 GLU A C 1
ATOM 729 O O . GLU A 1 88 ? -8.907 -6.459 24.102 1.00 77.88 88 GLU A O 1
ATOM 734 N N . PRO A 1 89 ? -8.940 -6.237 21.850 1.00 76.94 89 PRO A N 1
ATOM 735 C CA . PRO A 1 89 ? -10.370 -6.464 21.753 1.00 76.94 89 PRO A CA 1
ATOM 736 C C . PRO A 1 89 ? -10.689 -7.863 22.268 1.00 76.94 89 PRO A C 1
ATOM 738 O O . PRO A 1 89 ? -9.916 -8.817 22.094 1.00 76.94 89 PRO A O 1
ATOM 741 N N . SER A 1 90 ? -11.832 -7.992 22.929 1.00 82.19 90 SER A N 1
ATOM 742 C CA . SER A 1 90 ? -12.268 -9.299 23.408 1.00 82.19 90 SER A CA 1
ATOM 743 C C . SER A 1 90 ? -12.496 -10.238 22.218 1.00 82.19 90 SER A C 1
ATOM 745 O O . SER A 1 90 ? -12.805 -9.803 21.111 1.00 82.19 90 SER A O 1
ATOM 747 N N . ARG A 1 91 ? -12.371 -11.554 22.429 1.00 81.62 91 ARG A N 1
ATOM 748 C CA . ARG A 1 91 ? -12.657 -12.532 21.362 1.00 81.62 91 ARG A CA 1
ATOM 749 C C . ARG A 1 91 ? -14.060 -12.364 20.773 1.00 81.62 91 ARG A C 1
ATOM 751 O O . ARG A 1 91 ? -14.235 -12.574 19.587 1.00 81.62 91 ARG A O 1
ATOM 758 N N . GLU A 1 92 ? -15.019 -11.952 21.596 1.00 82.81 92 GLU A N 1
ATOM 759 C CA . GLU A 1 92 ? -16.398 -11.695 21.180 1.00 82.81 92 GLU A CA 1
ATOM 760 C C . GLU A 1 92 ? -16.489 -10.485 20.232 1.00 82.81 92 GLU A C 1
ATOM 762 O O . GLU A 1 92 ? -17.143 -10.570 19.202 1.00 82.81 92 GLU A O 1
ATOM 767 N N . GLU A 1 93 ? -15.744 -9.406 20.500 1.00 84.38 93 GLU A N 1
ATOM 768 C CA . GLU A 1 93 ? -15.666 -8.237 19.607 1.00 84.38 93 GLU A CA 1
ATOM 769 C C . GLU A 1 93 ? -14.987 -8.561 18.268 1.00 84.38 93 GLU A C 1
ATOM 771 O O . GLU A 1 93 ? -15.376 -8.023 17.232 1.00 84.38 93 GLU A O 1
ATOM 776 N N . ILE A 1 94 ? -13.978 -9.438 18.279 1.00 85.69 94 ILE A N 1
ATOM 777 C CA . ILE A 1 94 ? -13.316 -9.908 17.055 1.00 85.69 94 ILE A CA 1
ATOM 778 C C . ILE A 1 94 ? -14.280 -10.771 16.236 1.00 85.69 94 ILE A C 1
ATOM 780 O O . ILE A 1 94 ? -14.438 -10.525 15.043 1.00 85.69 94 ILE A O 1
ATOM 784 N N . ASP A 1 95 ? -14.953 -11.734 16.869 1.00 90.19 95 ASP A N 1
ATOM 785 C CA . ASP A 1 95 ? -15.906 -12.628 16.203 1.00 90.19 95 ASP A CA 1
ATOM 786 C C . ASP A 1 95 ? -17.092 -11.846 15.605 1.00 90.19 95 ASP A C 1
ATOM 788 O O . ASP A 1 95 ? -17.557 -12.154 14.504 1.00 90.19 95 ASP A O 1
ATOM 792 N N . ASP A 1 96 ? -17.581 -10.819 16.305 1.00 90.75 96 ASP A N 1
ATOM 793 C CA . ASP A 1 96 ? -18.642 -9.944 15.805 1.00 90.75 96 ASP A CA 1
ATOM 794 C C . ASP A 1 96 ? -18.161 -9.084 14.634 1.00 90.75 96 ASP A C 1
ATOM 796 O O . ASP A 1 96 ? -18.856 -8.986 13.622 1.00 90.75 96 ASP A O 1
ATOM 800 N N . PHE A 1 97 ? -16.948 -8.531 14.714 1.00 90.44 97 PHE A N 1
ATOM 801 C CA . PHE A 1 97 ? -16.349 -7.801 13.600 1.00 90.44 97 PHE A CA 1
ATOM 802 C C . PHE A 1 97 ? -16.155 -8.695 12.368 1.00 90.44 97 PHE A C 1
ATOM 804 O O . PHE A 1 97 ? -16.502 -8.288 11.259 1.00 90.44 97 PHE A O 1
ATOM 811 N N . GLU A 1 98 ? -15.632 -9.912 12.533 1.00 88.62 98 GLU A N 1
ATOM 812 C CA . GLU A 1 98 ? -15.451 -10.865 11.433 1.00 88.62 98 GLU A CA 1
ATOM 813 C C . GLU A 1 98 ? -16.792 -11.238 10.794 1.00 88.62 98 GLU A C 1
ATOM 815 O O . GLU A 1 98 ? -16.925 -11.179 9.570 1.00 88.62 98 GLU A O 1
ATOM 820 N N . ARG A 1 99 ? -17.816 -11.517 11.608 1.00 88.38 99 ARG A N 1
ATOM 821 C CA . ARG A 1 99 ? -19.179 -11.779 11.128 1.00 88.38 99 ARG A CA 1
ATOM 822 C C . ARG A 1 99 ? -19.741 -10.594 10.347 1.00 88.38 99 ARG A C 1
ATOM 824 O O . ARG A 1 99 ? -20.283 -10.781 9.260 1.00 88.38 99 ARG A O 1
ATOM 831 N N . GLU A 1 100 ? -19.583 -9.375 10.859 1.00 85.94 100 GLU A N 1
ATOM 832 C CA . GLU A 1 100 ? -20.003 -8.164 10.152 1.00 85.94 100 GLU A CA 1
ATOM 833 C C . GLU A 1 100 ? -19.258 -7.995 8.822 1.00 85.94 100 GLU A C 1
ATOM 835 O O . GLU A 1 100 ? -19.866 -7.598 7.825 1.00 85.94 100 GLU A O 1
ATOM 840 N N . GLN A 1 101 ? -17.957 -8.292 8.768 1.00 87.25 101 GLN A N 1
ATOM 841 C CA .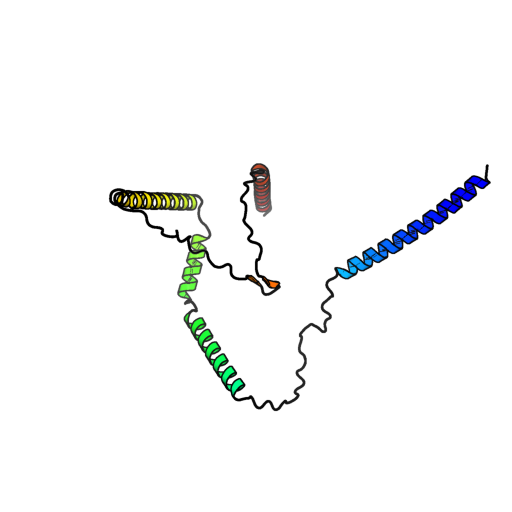 GLN A 1 101 ? -17.198 -8.237 7.517 1.00 87.25 101 GLN A CA 1
ATOM 842 C C . GLN A 1 101 ? -17.684 -9.292 6.522 1.00 87.25 101 GLN A C 1
ATOM 844 O O . GLN A 1 101 ? -17.859 -8.967 5.350 1.00 87.25 101 GLN A O 1
ATOM 849 N N . GLU A 1 102 ? -17.947 -10.521 6.961 1.00 81.62 102 GLU A N 1
ATOM 850 C CA . GLU A 1 102 ? -18.465 -11.590 6.101 1.00 81.62 102 GLU A CA 1
ATOM 851 C C . GLU A 1 102 ? -19.858 -11.269 5.547 1.00 81.62 102 GLU A C 1
ATOM 853 O O . GLU A 1 102 ? -20.109 -11.448 4.351 1.00 81.62 102 GLU A O 1
ATOM 858 N N . GLU A 1 103 ? -20.750 -10.743 6.388 1.00 80.81 103 GLU A N 1
ATOM 859 C CA . GLU A 1 103 ? -22.097 -10.330 5.986 1.00 80.81 103 GLU A CA 1
ATOM 860 C C . GLU A 1 103 ? -22.061 -9.145 5.008 1.00 80.81 103 GLU A C 1
ATOM 862 O O . GLU A 1 103 ? -22.826 -9.110 4.041 1.00 80.81 103 GLU A O 1
ATOM 867 N N . ASN A 1 104 ? -21.135 -8.202 5.205 1.00 77.12 104 ASN A N 1
ATOM 868 C CA . ASN A 1 104 ? -20.986 -7.028 4.343 1.00 77.12 104 ASN A CA 1
ATOM 869 C C . ASN A 1 104 ? -20.106 -7.269 3.103 1.00 77.12 104 ASN A C 1
ATOM 871 O O . ASN A 1 104 ? -20.124 -6.449 2.182 1.00 77.12 104 ASN A O 1
ATOM 875 N N . ALA A 1 105 ? -19.350 -8.368 3.036 1.00 77.12 105 ALA A N 1
ATOM 876 C CA . ALA A 1 105 ? -18.416 -8.641 1.941 1.00 77.12 105 ALA A CA 1
ATOM 877 C C . ALA A 1 105 ? -19.116 -8.893 0.597 1.00 77.12 105 ALA A C 1
ATOM 879 O O . ALA A 1 105 ? -18.528 -8.659 -0.462 1.00 77.12 105 ALA A O 1
ATOM 880 N N . ILE A 1 106 ? -20.369 -9.361 0.610 1.00 76.12 106 ILE A N 1
ATOM 881 C CA . ILE A 1 106 ? -21.124 -9.684 -0.607 1.00 76.12 106 ILE A CA 1
ATOM 882 C C . ILE A 1 106 ? -22.417 -8.870 -0.645 1.00 76.12 106 ILE A C 1
ATOM 884 O O . ILE A 1 106 ? -23.503 -9.346 -0.325 1.00 76.12 106 ILE A O 1
ATOM 888 N N . ILE A 1 107 ? -22.308 -7.625 -1.106 1.00 72.81 107 ILE A N 1
ATOM 889 C CA . ILE A 1 107 ? -23.471 -6.760 -1.318 1.00 72.81 107 ILE A CA 1
ATOM 890 C C . ILE A 1 107 ? -24.135 -7.113 -2.657 1.00 72.81 107 ILE A C 1
ATOM 892 O O . ILE A 1 107 ? -23.509 -7.092 -3.719 1.00 72.81 107 ILE A O 1
ATOM 896 N N . SER A 1 108 ? -25.437 -7.402 -2.637 1.00 74.25 108 SER A N 1
ATOM 897 C CA . SER A 1 108 ? -26.225 -7.590 -3.861 1.00 74.25 108 SER A CA 1
ATOM 898 C C . SER A 1 108 ? -26.399 -6.269 -4.615 1.00 74.25 108 SER A C 1
ATOM 900 O O . SER A 1 108 ? -26.620 -5.224 -4.008 1.00 74.25 108 SER A O 1
ATOM 902 N N . TYR A 1 109 ? -26.414 -6.298 -5.952 1.00 73.75 109 TYR A N 1
ATOM 903 C CA . TYR A 1 109 ? -26.610 -5.100 -6.787 1.00 73.75 109 TYR A CA 1
ATOM 904 C C . TYR A 1 109 ? -27.825 -4.253 -6.366 1.00 73.75 109 TYR A C 1
ATOM 906 O O . TYR A 1 109 ? -27.760 -3.027 -6.311 1.00 73.75 109 TYR A O 1
ATOM 914 N N . LYS A 1 110 ? -28.941 -4.904 -6.016 1.00 74.88 110 LYS A N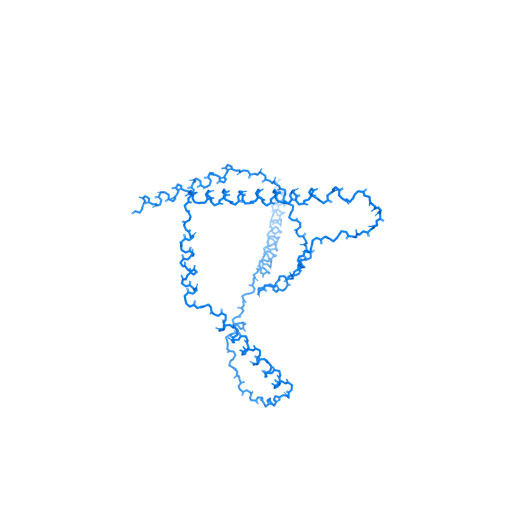 1
ATOM 915 C CA . LYS A 1 110 ? -30.160 -4.210 -5.565 1.00 74.88 110 LYS A CA 1
ATOM 916 C C . LYS A 1 110 ? -29.964 -3.492 -4.228 1.00 74.88 110 LYS A C 1
ATOM 918 O O . LYS A 1 110 ? -30.568 -2.449 -3.996 1.00 74.88 110 LYS A O 1
ATOM 923 N N . GLU A 1 111 ? -29.147 -4.061 -3.354 1.00 79.56 111 GLU A N 1
ATOM 924 C CA . GLU A 1 111 ? -28.858 -3.532 -2.025 1.00 79.56 111 GLU A CA 1
ATOM 925 C C . GLU A 1 111 ? -27.869 -2.369 -2.097 1.00 79.56 111 GLU A C 1
ATOM 927 O O . GLU A 1 111 ? -28.111 -1.330 -1.487 1.00 79.56 111 GLU A O 1
ATOM 932 N N . LEU A 1 112 ? -26.863 -2.473 -2.968 1.00 80.56 112 LEU A N 1
ATOM 933 C CA . LEU A 1 112 ? -25.960 -1.376 -3.313 1.00 80.56 112 LEU A CA 1
ATOM 934 C C . LEU A 1 112 ? -26.729 -0.167 -3.863 1.00 80.56 112 LEU A C 1
ATOM 936 O O . LEU A 1 112 ? -26.552 0.952 -3.385 1.00 80.56 112 LEU A O 1
ATOM 940 N N . MET A 1 113 ? -27.639 -0.389 -4.818 1.00 86.50 113 MET A N 1
ATOM 941 C CA . MET A 1 113 ? -28.480 0.682 -5.369 1.00 86.50 113 MET A CA 1
ATOM 942 C C . MET A 1 113 ? -29.352 1.330 -4.286 1.00 86.50 113 MET A C 1
ATOM 944 O O . MET A 1 113 ? -29.451 2.554 -4.216 1.00 86.50 113 MET A O 1
ATOM 948 N N . ARG A 1 114 ? -29.923 0.526 -3.383 1.00 86.69 114 ARG A N 1
ATOM 949 C CA . ARG A 1 114 ? -30.738 1.025 -2.268 1.00 86.69 114 ARG A CA 1
ATOM 950 C C . ARG A 1 114 ? -29.923 1.846 -1.265 1.00 86.69 114 ARG A C 1
ATOM 952 O O . ARG A 1 114 ? -30.421 2.851 -0.755 1.00 86.69 114 ARG A O 1
ATOM 959 N N . GLN A 1 115 ? -28.688 1.441 -0.972 1.00 85.94 115 GLN A N 1
ATOM 960 C CA . GLN A 1 115 ? -27.780 2.201 -0.111 1.00 85.94 115 GLN A CA 1
ATOM 961 C C . GLN A 1 115 ? -27.355 3.518 -0.773 1.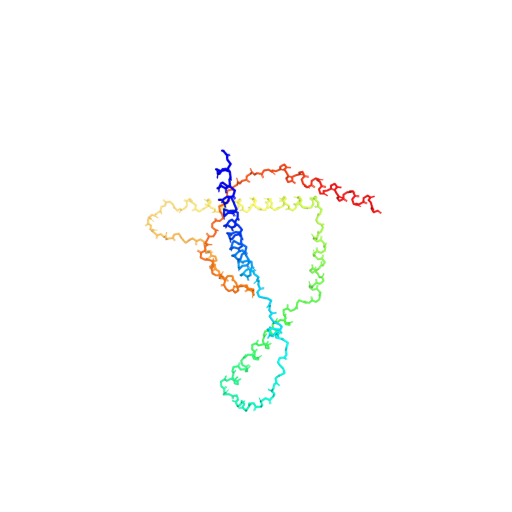00 85.94 115 GLN A C 1
ATOM 963 O O . GLN A 1 115 ? -27.418 4.566 -0.129 1.00 85.94 115 GLN A O 1
ATOM 968 N N . ALA A 1 116 ? -27.029 3.497 -2.068 1.00 85.50 116 ALA A N 1
ATOM 969 C CA . ALA A 1 116 ? -26.701 4.698 -2.835 1.00 85.50 116 ALA A CA 1
ATOM 970 C C . ALA A 1 116 ? -27.870 5.701 -2.873 1.00 85.50 116 ALA A C 1
ATOM 972 O O . ALA A 1 116 ? -27.678 6.899 -2.653 1.00 85.50 116 ALA A O 1
ATOM 973 N N . GLU A 1 117 ? -29.101 5.224 -3.079 1.00 87.44 117 GLU A N 1
ATOM 974 C CA . GLU A 1 117 ? -30.308 6.059 -3.026 1.00 87.44 117 GLU A CA 1
ATOM 975 C C . GLU A 1 117 ? -30.548 6.650 -1.629 1.00 87.44 117 GLU A C 1
ATOM 977 O O . GLU A 1 117 ? -30.898 7.828 -1.506 1.00 87.44 117 GLU A O 1
ATOM 982 N N . LYS A 1 118 ? -30.319 5.868 -0.565 1.00 88.81 118 LYS A N 1
ATOM 983 C CA . LYS A 1 118 ? -30.440 6.336 0.825 1.00 88.81 118 LYS A CA 1
ATOM 984 C C . LYS A 1 118 ? -29.420 7.433 1.143 1.00 88.81 118 LYS A C 1
ATOM 986 O O . LYS A 1 118 ? -29.796 8.432 1.755 1.00 88.81 118 LYS A O 1
ATOM 991 N N . LEU A 1 119 ? -28.172 7.272 0.703 1.00 86.00 119 LEU A N 1
ATOM 992 C CA . LEU A 1 119 ? -27.114 8.274 0.869 1.00 86.00 119 LEU A CA 1
ATOM 993 C C . LEU A 1 119 ? -27.435 9.557 0.099 1.00 86.00 119 LEU A C 1
ATOM 995 O O . LEU A 1 119 ? -27.349 10.647 0.662 1.00 86.00 119 LEU A O 1
ATOM 999 N N . LYS A 1 120 ? -27.913 9.438 -1.145 1.00 82.44 120 LYS A N 1
ATOM 1000 C CA . LYS A 1 120 ? -28.367 10.590 -1.936 1.00 82.44 120 LYS A CA 1
ATOM 1001 C C . LYS A 1 120 ? -29.501 11.345 -1.236 1.00 82.44 120 LYS A C 1
ATOM 1003 O O . LYS A 1 120 ? -29.466 12.567 -1.148 1.00 82.44 120 LYS A O 1
ATOM 1008 N N . ALA A 1 121 ? -30.482 10.628 -0.689 1.00 81.38 121 ALA A N 1
ATOM 1009 C CA . ALA A 1 121 ? -31.602 11.235 0.028 1.00 81.38 121 ALA A CA 1
ATOM 1010 C C . ALA A 1 121 ? -31.195 11.893 1.362 1.00 81.38 121 ALA A C 1
ATOM 1012 O O . ALA A 1 121 ? -31.848 12.846 1.792 1.00 81.38 121 ALA A O 1
ATOM 1013 N N . GLN A 1 122 ? -30.151 11.394 2.031 1.00 80.38 122 GLN A N 1
ATOM 1014 C CA . GLN A 1 122 ? -29.592 12.023 3.231 1.00 80.38 122 GLN A CA 1
ATOM 1015 C C . GLN A 1 122 ? -28.819 13.298 2.885 1.00 80.38 122 GLN A C 1
ATOM 1017 O O . GLN A 1 122 ? -29.103 14.331 3.484 1.00 80.38 122 GLN A O 1
ATOM 1022 N N . ALA A 1 123 ? -27.966 13.264 1.857 1.00 73.00 123 ALA A N 1
ATOM 1023 C CA . ALA A 1 123 ? -27.234 14.440 1.383 1.00 73.00 123 ALA A CA 1
ATOM 1024 C C . ALA A 1 123 ? -28.181 15.594 1.006 1.00 73.00 123 ALA A C 1
ATOM 1026 O O . ALA A 1 123 ? -28.022 16.713 1.482 1.00 73.00 123 ALA A O 1
ATOM 1027 N N . THR A 1 124 ? -29.260 15.311 0.264 1.00 72.06 124 THR A N 1
ATOM 1028 C CA . THR A 1 124 ? -30.252 16.342 -0.097 1.00 72.06 124 THR A CA 1
ATOM 1029 C C . THR A 1 124 ? -31.001 16.910 1.119 1.00 72.06 124 THR A C 1
ATOM 1031 O O . THR A 1 124 ? -31.416 18.068 1.113 1.00 72.06 124 THR A O 1
ATOM 1034 N N . LYS A 1 125 ? -31.194 16.122 2.187 1.00 73.06 125 LYS A N 1
ATOM 1035 C CA . LYS A 1 125 ? -31.829 16.604 3.427 1.00 73.06 125 LYS A CA 1
ATOM 1036 C C . LYS A 1 125 ? -30.900 17.478 4.264 1.00 73.06 125 LYS A C 1
ATOM 1038 O O . LYS A 1 125 ? -31.397 18.367 4.953 1.00 73.06 125 LYS A O 1
ATOM 1043 N N . GLU A 1 126 ? -29.598 17.221 4.241 1.00 62.56 126 GLU A N 1
ATOM 1044 C CA . GLU A 1 126 ? -28.609 18.049 4.937 1.00 62.56 126 GLU A CA 1
ATOM 1045 C C . GLU A 1 126 ? -28.383 19.375 4.202 1.00 62.56 126 GLU A C 1
ATOM 1047 O O . GLU A 1 126 ? -28.488 20.429 4.826 1.00 62.56 126 GLU A O 1
ATOM 1052 N N . GLU A 1 127 ? -28.277 19.352 2.869 1.00 58.69 127 GLU A N 1
ATOM 1053 C CA . GLU A 1 127 ? -28.224 20.569 2.042 1.00 58.69 127 GLU A CA 1
ATOM 1054 C C . GLU A 1 127 ? -29.466 21.464 2.234 1.00 58.69 127 GLU A C 1
ATOM 1056 O O . GLU A 1 127 ? -29.366 22.692 2.313 1.00 58.69 127 GLU A O 1
ATOM 1061 N N . ALA A 1 128 ? -30.653 20.866 2.391 1.00 58.75 128 ALA A N 1
ATOM 1062 C CA . ALA A 1 128 ? -31.878 21.613 2.669 1.00 58.75 128 ALA A CA 1
ATOM 1063 C C . ALA A 1 128 ? -31.868 22.283 4.058 1.00 58.75 128 ALA A C 1
ATOM 1065 O O . ALA A 1 128 ? -32.363 23.402 4.200 1.00 58.75 128 ALA A O 1
ATOM 1066 N N . LYS A 1 129 ? -31.287 21.648 5.084 1.00 59.00 129 LYS A N 1
ATOM 1067 C CA . LYS A 1 129 ? -31.199 22.230 6.437 1.00 59.00 129 LYS A CA 1
ATOM 1068 C C . LYS A 1 129 ? -30.231 23.413 6.498 1.00 59.00 129 LYS A C 1
ATOM 1070 O O . LYS A 1 129 ? -30.550 24.413 7.145 1.00 59.00 129 LYS A O 1
ATOM 1075 N N . ASP A 1 130 ? -29.118 23.345 5.774 1.00 56.06 130 ASP A N 1
ATOM 1076 C CA . ASP A 1 130 ? -28.152 24.446 5.687 1.00 56.06 130 ASP A CA 1
ATOM 1077 C C . ASP A 1 130 ? -28.709 25.648 4.906 1.00 56.06 130 ASP A C 1
ATOM 1079 O O . ASP A 1 130 ? -28.458 26.802 5.269 1.00 56.06 130 ASP A O 1
ATOM 1083 N N . SER A 1 131 ? -29.556 25.407 3.899 1.00 55.34 131 SER A N 1
ATOM 1084 C CA . SER A 1 131 ? -30.240 26.480 3.156 1.00 55.34 131 SER A CA 1
ATOM 1085 C C . SER A 1 131 ? -31.300 27.236 3.978 1.00 55.34 131 SER A C 1
ATOM 1087 O O . SER A 1 131 ? -31.488 28.435 3.788 1.00 55.34 131 SER A O 1
ATOM 1089 N N . ILE A 1 132 ? -31.959 26.573 4.937 1.00 54.06 132 ILE A N 1
ATOM 1090 C CA . ILE A 1 132 ? -32.978 27.201 5.800 1.00 54.06 132 ILE A CA 1
ATOM 1091 C C . ILE A 1 132 ? -32.319 27.957 6.970 1.00 54.06 132 ILE A C 1
ATOM 1093 O O . ILE A 1 132 ? -32.746 29.058 7.316 1.00 54.06 132 ILE A O 1
ATOM 1097 N N . SER A 1 133 ? -31.244 27.409 7.548 1.00 52.66 133 SER A N 1
ATOM 1098 C CA . SER A 1 133 ? -30.465 28.056 8.622 1.00 52.66 133 SER A CA 1
ATOM 1099 C C . SER A 1 133 ? -29.793 29.357 8.159 1.00 52.66 133 SER A C 1
ATOM 1101 O O . SER A 1 133 ? -29.721 30.338 8.903 1.00 52.66 133 SER A O 1
ATOM 1103 N N . SER A 1 134 ? -29.339 29.389 6.904 1.00 52.34 134 SER A N 1
ATOM 1104 C CA . SER A 1 134 ? -28.700 30.563 6.306 1.00 52.34 134 SER A CA 1
ATOM 1105 C C . SER A 1 134 ? -29.685 31.678 5.938 1.00 52.34 134 SER A C 1
ATOM 1107 O O . SER A 1 134 ? -29.306 32.840 6.015 1.00 52.34 134 SER A O 1
ATOM 1109 N N . GLN A 1 135 ? -30.949 31.370 5.626 1.00 47.59 135 GLN A N 1
ATOM 1110 C CA . GLN A 1 135 ? -31.966 32.388 5.314 1.00 47.59 135 GLN A CA 1
ATOM 1111 C C . GLN A 1 135 ? -32.540 33.077 6.560 1.00 47.59 135 GLN A C 1
ATOM 1113 O O . GLN A 1 135 ? -32.819 34.270 6.516 1.00 47.59 135 GLN A O 1
ATOM 1118 N N . LEU A 1 136 ? -32.642 32.378 7.697 1.00 48.38 136 LEU A N 1
ATOM 1119 C CA . LEU A 1 136 ? -33.187 32.958 8.934 1.00 48.38 136 LEU A CA 1
ATOM 1120 C C . LEU A 1 136 ? -32.254 33.992 9.602 1.00 48.38 136 LEU A C 1
ATOM 1122 O O . LEU A 1 136 ? -32.674 34.690 10.515 1.00 48.38 136 LEU A O 1
ATOM 1126 N N . ARG A 1 137 ? -30.985 34.084 9.179 1.00 46.75 137 ARG A N 1
ATOM 1127 C CA . ARG A 1 137 ? -29.990 35.022 9.736 1.00 46.75 137 ARG A CA 1
ATOM 1128 C C . ARG A 1 137 ? -29.811 36.311 8.930 1.00 46.75 137 ARG A C 1
ATOM 1130 O O . ARG A 1 137 ? -29.110 37.199 9.401 1.00 46.75 137 ARG A O 1
ATOM 1137 N N . ILE A 1 138 ? -30.379 36.403 7.725 1.00 47.12 138 ILE A N 1
ATOM 1138 C CA . ILE A 1 138 ? -30.108 37.518 6.799 1.00 47.12 138 ILE A CA 1
ATOM 1139 C C . ILE A 1 138 ? -31.032 38.719 7.058 1.00 47.12 138 ILE A C 1
ATOM 1141 O O . ILE A 1 138 ? -30.613 39.851 6.837 1.00 47.12 138 ILE A O 1
ATOM 1145 N N . GLU A 1 139 ? -32.238 38.507 7.591 1.00 42.88 139 GLU A N 1
ATOM 1146 C CA . GLU A 1 139 ? -33.235 39.583 7.724 1.00 42.88 139 GLU A CA 1
ATOM 1147 C C . GLU A 1 139 ? -33.013 40.516 8.935 1.00 42.88 139 GLU A C 1
ATOM 1149 O O . GLU A 1 139 ? -33.505 41.638 8.929 1.00 42.88 139 GLU A O 1
ATOM 1154 N N . ASP A 1 140 ? -32.224 40.103 9.936 1.00 44.19 140 ASP A N 1
ATOM 1155 C CA . ASP A 1 140 ? -32.019 40.864 11.186 1.00 44.19 140 ASP A CA 1
ATOM 1156 C C . ASP A 1 140 ? -30.672 41.627 11.258 1.00 44.19 140 ASP A C 1
ATOM 1158 O O . ASP A 1 140 ? -30.342 42.189 12.301 1.00 44.19 140 ASP A O 1
ATOM 1162 N N . VAL A 1 141 ? -29.856 41.658 10.190 1.00 42.97 141 VAL A N 1
ATOM 1163 C CA . VAL A 1 141 ? -28.477 42.220 10.234 1.00 42.97 141 VAL A CA 1
ATOM 1164 C C . VAL A 1 141 ? -28.164 43.143 9.043 1.00 42.97 141 VAL A C 1
ATOM 1166 O O . VAL A 1 141 ? -27.069 43.106 8.484 1.00 42.97 141 VAL A O 1
ATOM 1169 N N . LEU A 1 142 ? -29.120 43.971 8.611 1.00 44.12 142 LEU A N 1
ATOM 1170 C CA . LEU A 1 142 ? -28.883 44.997 7.575 1.00 44.12 142 LEU A CA 1
ATOM 1171 C C . LEU A 1 142 ? -28.783 46.435 8.105 1.00 44.12 142 LEU A C 1
ATOM 1173 O O . LEU A 1 142 ? -28.671 47.367 7.312 1.00 44.12 142 LEU A O 1
ATOM 1177 N N . GLU A 1 143 ? -28.714 46.622 9.421 1.00 44.88 143 GLU A N 1
ATOM 1178 C CA . GLU A 1 143 ? -28.416 47.916 10.042 1.00 44.88 143 GLU A CA 1
ATOM 1179 C C . GLU A 1 143 ? -27.294 47.737 11.073 1.00 44.88 143 GLU A C 1
ATOM 1181 O O . GLU A 1 143 ? -27.548 47.411 12.225 1.00 44.88 143 GLU A O 1
ATOM 1186 N N . ASP A 1 144 ? -26.040 47.806 10.613 1.00 35.09 144 ASP A N 1
ATOM 1187 C CA . ASP A 1 144 ? -24.982 48.649 11.197 1.00 35.09 144 ASP A CA 1
ATOM 1188 C C . ASP A 1 144 ? -23.562 48.188 10.809 1.00 35.09 144 ASP A C 1
ATOM 1190 O O . ASP A 1 144 ? -23.104 47.091 11.119 1.00 35.09 144 ASP A O 1
ATOM 1194 N N . GLU A 1 145 ? -22.864 49.131 10.173 1.00 37.06 145 GLU A N 1
ATOM 1195 C CA . GLU A 1 145 ? -21.462 49.499 10.392 1.00 37.06 145 GLU A CA 1
ATOM 1196 C C . GLU A 1 145 ? -20.329 48.496 10.076 1.00 37.06 145 GLU A C 1
ATOM 1198 O O . GLU A 1 145 ? -20.060 47.491 10.734 1.00 37.06 145 GLU A O 1
ATOM 1203 N N . GLU A 1 146 ? -19.549 48.929 9.084 1.00 44.19 146 GLU A N 1
ATOM 1204 C CA . GLU A 1 146 ? -18.151 48.616 8.817 1.00 44.19 146 GLU A CA 1
ATOM 1205 C C . GLU A 1 146 ? -17.318 48.290 10.073 1.00 44.19 146 GLU A C 1
ATOM 1207 O O . GLU A 1 146 ? -17.057 49.153 10.912 1.00 44.19 146 GLU A O 1
ATOM 1212 N N . LYS A 1 147 ? -16.745 47.079 10.135 1.00 37.53 147 LYS A N 1
ATOM 1213 C CA . LYS A 1 147 ? -15.411 46.867 10.725 1.00 37.53 147 LYS A CA 1
ATOM 1214 C C . LYS A 1 147 ? -14.788 45.535 10.314 1.00 37.53 147 LYS A C 1
ATOM 1216 O O . LYS A 1 147 ? -15.369 44.464 10.441 1.00 37.53 147 LYS A O 1
ATOM 1221 N N . ASN A 1 148 ? -13.550 45.657 9.838 1.00 45.12 148 ASN A N 1
ATOM 1222 C CA . ASN A 1 148 ? -12.592 44.603 9.520 1.00 45.12 148 ASN A CA 1
ATOM 1223 C C . ASN A 1 148 ? -12.653 43.397 10.475 1.00 45.12 148 ASN A C 1
ATOM 1225 O O . ASN A 1 148 ? -12.305 43.521 11.648 1.00 45.12 148 ASN A O 1
ATOM 1229 N N . THR A 1 149 ? -12.952 42.213 9.941 1.00 38.28 149 THR A N 1
ATOM 1230 C CA . THR A 1 149 ? -12.549 40.936 10.545 1.00 38.28 149 THR A CA 1
ATOM 1231 C C . THR A 1 149 ? -11.820 40.092 9.491 1.00 38.28 149 THR A C 1
ATOM 1233 O O . THR A 1 149 ? -12.284 40.002 8.349 1.00 38.28 149 THR A O 1
ATOM 1236 N N . PRO A 1 150 ? -10.647 39.508 9.805 1.00 45.56 150 PRO A N 1
ATOM 1237 C CA . PRO A 1 150 ? -9.979 38.598 8.888 1.00 45.56 150 PRO A CA 1
ATOM 1238 C C . PRO A 1 150 ? -10.798 37.310 8.812 1.00 45.56 150 PRO A C 1
ATOM 1240 O O . PRO A 1 150 ? -11.055 36.672 9.828 1.00 45.56 150 PRO A O 1
ATOM 1243 N N . LYS A 1 151 ? -11.203 36.922 7.600 1.00 46.62 151 LYS A N 1
ATOM 1244 C CA . LYS A 1 151 ? -11.791 35.605 7.334 1.00 46.62 151 LYS A CA 1
ATOM 1245 C C . LYS A 1 151 ? -10.775 34.529 7.731 1.00 46.62 151 LYS A C 1
ATOM 1247 O O . LYS A 1 151 ? -9.785 34.346 7.023 1.00 46.62 151 LYS A O 1
ATOM 1252 N N . GLU A 1 152 ? -11.001 33.827 8.839 1.00 54.78 152 GLU A N 1
ATOM 1253 C CA . GLU A 1 152 ? -10.251 32.610 9.150 1.00 54.78 152 GLU A CA 1
ATOM 1254 C C . GLU A 1 152 ? -10.577 31.552 8.092 1.00 54.78 152 GLU A C 1
ATOM 1256 O O . GLU A 1 152 ? -11.706 31.082 7.953 1.00 54.78 152 GLU A O 1
ATOM 1261 N N . SER A 1 153 ? -9.571 31.215 7.289 1.00 61.22 153 SER A N 1
ATOM 1262 C CA . SER A 1 153 ? -9.613 30.076 6.381 1.00 61.22 153 SER A CA 1
ATOM 1263 C C . SER A 1 153 ? -9.693 28.773 7.185 1.00 61.22 153 SER A C 1
ATOM 1265 O O . SER A 1 153 ? -9.030 28.683 8.221 1.00 61.22 153 SER A O 1
ATOM 1267 N N . PRO A 1 154 ? -10.411 27.744 6.700 1.00 58.56 154 PRO A N 1
ATOM 1268 C CA . PRO A 1 154 ? -10.543 26.471 7.401 1.00 58.56 154 PRO A CA 1
ATOM 1269 C C . PRO A 1 154 ? -9.167 25.883 7.728 1.00 58.56 154 PRO A C 1
ATOM 1271 O O . PRO A 1 154 ? -8.269 25.867 6.881 1.00 58.56 154 PRO A O 1
ATOM 1274 N N . HIS A 1 155 ? -9.016 25.427 8.972 1.00 60.28 155 HIS A N 1
ATOM 1275 C CA . HIS A 1 155 ? -7.794 24.848 9.522 1.00 60.28 155 HIS A CA 1
ATOM 1276 C C . HIS A 1 155 ? -7.374 23.641 8.670 1.00 60.28 155 HIS A C 1
ATOM 1278 O O . HIS A 1 155 ? -7.967 22.568 8.753 1.00 60.28 155 HIS A O 1
ATOM 1284 N N . ARG A 1 156 ? -6.384 23.821 7.790 1.00 70.81 156 ARG A N 1
ATOM 1285 C CA . ARG A 1 156 ? -5.783 22.709 7.045 1.00 70.81 156 ARG A CA 1
ATOM 1286 C C . ARG A 1 156 ? -4.789 22.001 7.957 1.00 70.81 156 ARG A C 1
ATOM 1288 O O . ARG A 1 156 ? -4.039 22.659 8.679 1.00 70.81 156 ARG A O 1
ATOM 1295 N N . PHE A 1 157 ? -4.774 20.672 7.903 1.00 66.69 157 PHE A N 1
ATOM 1296 C CA . PHE A 1 157 ? -3.754 19.871 8.570 1.00 66.69 157 PHE A CA 1
ATOM 1297 C C . PHE A 1 157 ? -2.367 20.333 8.118 1.00 66.69 157 PHE A C 1
ATOM 1299 O O . PHE A 1 157 ? -2.130 20.551 6.929 1.00 66.69 157 PHE A O 1
ATOM 1306 N N . LYS A 1 158 ? -1.458 20.529 9.077 1.00 69.31 158 LYS A N 1
ATOM 1307 C CA . LYS A 1 158 ? -0.057 20.807 8.765 1.00 69.31 158 LYS A CA 1
ATOM 1308 C C . LYS A 1 158 ? 0.497 19.564 8.076 1.00 69.31 158 LYS A C 1
ATOM 1310 O O . LYS A 1 158 ? 0.408 18.484 8.648 1.00 69.31 158 LYS A O 1
ATOM 1315 N N . ASN A 1 159 ? 1.039 19.719 6.870 1.00 70.44 159 ASN A N 1
ATOM 1316 C CA . ASN A 1 159 ? 1.713 18.630 6.169 1.00 70.44 159 ASN A CA 1
ATOM 1317 C C . ASN A 1 159 ? 2.845 18.119 7.071 1.00 70.44 159 ASN A C 1
ATOM 1319 O O . ASN A 1 159 ? 3.817 18.839 7.298 1.00 70.44 159 ASN A O 1
ATOM 1323 N N . SER A 1 160 ? 2.682 16.931 7.646 1.00 71.44 160 SER A N 1
ATOM 1324 C CA . SER A 1 160 ? 3.745 16.256 8.383 1.00 71.44 160 SER A CA 1
ATOM 1325 C C . SER A 1 160 ? 4.697 15.593 7.397 1.00 71.44 160 SER A C 1
ATOM 1327 O O . SER A 1 160 ? 4.254 15.081 6.369 1.00 71.44 160 SER A O 1
ATOM 1329 N N . ASP A 1 161 ? 5.984 15.567 7.731 1.00 74.44 161 ASP A N 1
ATOM 1330 C CA . ASP A 1 161 ? 6.974 14.843 6.940 1.00 74.44 161 ASP A CA 1
ATOM 1331 C C . ASP A 1 161 ? 6.628 13.348 6.907 1.00 74.44 161 ASP A C 1
ATOM 1333 O O . ASP A 1 161 ? 6.304 12.742 7.934 1.00 74.44 161 ASP A O 1
ATOM 1337 N N . ILE A 1 162 ? 6.684 12.745 5.721 1.00 80.50 162 ILE A N 1
ATOM 1338 C CA . ILE A 1 162 ? 6.408 11.318 5.550 1.00 80.50 162 ILE A CA 1
ATOM 1339 C C . ILE A 1 162 ? 7.651 10.555 6.002 1.00 80.50 162 ILE A C 1
ATOM 1341 O O . ILE A 1 162 ? 8.735 10.763 5.463 1.00 80.50 162 ILE A O 1
ATOM 1345 N N . ILE A 1 163 ? 7.520 9.658 6.980 1.00 82.06 163 ILE A N 1
ATOM 1346 C CA . ILE A 1 163 ? 8.642 8.849 7.474 1.00 82.06 163 ILE A CA 1
ATOM 1347 C C . ILE A 1 163 ? 8.491 7.425 6.949 1.00 82.06 163 ILE A C 1
ATOM 1349 O O . ILE A 1 163 ? 7.574 6.712 7.348 1.00 82.06 163 ILE A O 1
ATOM 1353 N N . SER A 1 164 ? 9.394 7.000 6.062 1.00 77.62 164 SER A N 1
ATOM 1354 C CA . SER A 1 164 ? 9.411 5.624 5.548 1.00 77.62 164 SER A CA 1
ATOM 1355 C C . SER A 1 164 ? 10.609 4.823 6.089 1.00 77.62 164 SER A C 1
ATOM 1357 O O . SER A 1 164 ? 11.696 5.386 6.225 1.00 77.62 164 SER A O 1
ATOM 1359 N N . PRO A 1 165 ? 10.472 3.505 6.340 1.00 71.88 165 PRO A N 1
ATOM 1360 C CA . PRO A 1 165 ? 11.584 2.667 6.806 1.00 71.88 165 PRO A CA 1
ATOM 1361 C C . PRO A 1 165 ? 12.733 2.550 5.797 1.00 71.88 165 PRO A C 1
ATOM 1363 O O . PRO A 1 165 ? 13.886 2.394 6.180 1.00 71.88 165 PRO A O 1
ATOM 1366 N N . ILE A 1 166 ? 12.413 2.620 4.502 1.00 77.00 166 ILE A N 1
ATOM 1367 C CA . ILE A 1 166 ? 13.386 2.450 3.417 1.00 77.00 166 ILE A CA 1
ATOM 1368 C C . ILE A 1 166 ? 14.065 3.782 3.072 1.00 77.00 166 ILE A C 1
ATOM 1370 O O . ILE A 1 166 ? 15.255 3.802 2.770 1.00 77.00 166 ILE A O 1
ATOM 1374 N N . TYR A 1 167 ? 13.329 4.898 3.118 1.00 73.81 167 TYR A N 1
ATOM 1375 C CA . TYR A 1 167 ? 13.800 6.190 2.604 1.00 73.81 167 TYR A CA 1
ATOM 1376 C C . TYR A 1 167 ? 13.869 7.312 3.651 1.00 73.81 167 TYR A C 1
ATOM 1378 O O . TYR A 1 167 ? 14.202 8.442 3.300 1.00 73.81 167 TYR A O 1
ATOM 1386 N N . GLY A 1 168 ? 13.590 7.026 4.925 1.00 79.81 168 GLY A N 1
ATOM 1387 C CA . GLY A 1 168 ? 13.673 7.997 6.017 1.00 79.81 168 GLY A CA 1
ATOM 1388 C C . GLY A 1 168 ? 12.608 9.097 5.944 1.00 79.81 168 GLY A C 1
ATOM 1389 O O . GLY A 1 168 ? 11.533 8.897 5.378 1.00 79.81 168 GLY A O 1
ATOM 1390 N N . ILE A 1 169 ? 12.910 10.246 6.561 1.00 79.62 169 ILE A N 1
ATOM 1391 C CA . ILE A 1 169 ? 12.034 11.425 6.643 1.00 79.62 169 ILE A CA 1
ATOM 1392 C C . ILE A 1 169 ? 12.074 12.183 5.312 1.00 79.62 169 ILE A C 1
ATOM 1394 O O . ILE A 1 169 ? 13.103 12.747 4.931 1.00 79.62 169 ILE A O 1
ATOM 1398 N N . GLN A 1 170 ? 10.944 12.216 4.617 1.00 70.88 170 GLN A N 1
ATOM 1399 C CA . GLN A 1 170 ? 10.743 12.941 3.371 1.00 70.88 170 GLN A CA 1
ATOM 1400 C C . GLN A 1 170 ? 9.937 14.211 3.658 1.00 70.88 170 GLN A C 1
ATOM 1402 O O . GLN A 1 170 ? 8.765 14.150 4.025 1.00 70.88 170 GLN A O 1
ATOM 1407 N N . SER A 1 171 ? 10.587 15.368 3.503 1.00 67.12 171 SER A N 1
ATOM 1408 C CA . SER A 1 171 ? 9.939 16.678 3.592 1.00 67.12 171 SER A CA 1
ATOM 1409 C C . SER A 1 171 ? 9.511 17.133 2.198 1.00 67.12 171 SER A C 1
ATOM 1411 O O . SER A 1 171 ? 10.333 17.493 1.347 1.00 67.12 171 SER A O 1
ATOM 1413 N N . ASP A 1 172 ? 8.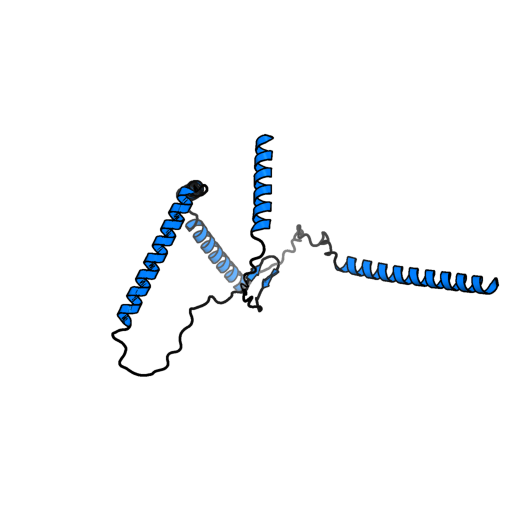206 17.117 1.944 1.00 63.00 172 ASP A N 1
ATOM 1414 C CA . ASP A 1 172 ? 7.646 17.526 0.659 1.00 63.00 172 ASP A CA 1
ATOM 1415 C C . ASP A 1 172 ? 7.703 19.054 0.503 1.00 63.00 172 ASP A C 1
ATOM 1417 O O . ASP A 1 172 ? 6.758 19.783 0.797 1.00 63.00 172 ASP A O 1
ATOM 1421 N N . LYS A 1 173 ? 8.810 19.578 -0.042 1.00 56.91 173 LYS A N 1
ATOM 1422 C CA . LYS A 1 173 ? 8.884 20.980 -0.517 1.00 56.91 173 LYS A CA 1
ATOM 1423 C C . LYS A 1 173 ? 8.098 21.230 -1.807 1.00 56.91 173 LYS A C 1
ATOM 1425 O O . LYS A 1 173 ? 8.118 22.343 -2.331 1.00 56.91 173 LYS A O 1
ATOM 1430 N N . LYS A 1 174 ? 7.423 20.218 -2.349 1.00 54.53 174 LYS A N 1
ATOM 1431 C CA . LYS A 1 174 ? 6.658 20.328 -3.587 1.00 54.53 174 LYS A CA 1
ATOM 1432 C C . LYS A 1 174 ? 5.195 20.066 -3.272 1.00 54.53 174 LYS A C 1
ATOM 1434 O O . LYS A 1 174 ? 4.744 18.929 -3.268 1.00 54.53 174 LYS A O 1
ATOM 1439 N N . THR A 1 175 ? 4.450 21.139 -3.030 1.00 49.97 175 THR A N 1
ATOM 1440 C CA . THR A 1 175 ? 2.994 21.122 -3.137 1.00 49.97 175 THR A CA 1
ATOM 1441 C C . THR A 1 175 ? 2.632 20.630 -4.537 1.00 49.97 175 THR A C 1
ATOM 1443 O O . THR A 1 175 ? 2.670 21.381 -5.510 1.00 49.97 175 THR A O 1
ATOM 1446 N N . MET A 1 176 ? 2.315 19.343 -4.658 1.00 46.47 176 MET A N 1
ATOM 1447 C CA . MET A 1 176 ? 1.577 18.813 -5.796 1.00 46.47 176 MET A CA 1
ATOM 1448 C C . MET A 1 176 ? 0.169 19.403 -5.716 1.00 46.47 176 MET A C 1
ATOM 1450 O O . MET A 1 176 ? -0.738 18.835 -5.115 1.00 46.47 176 MET A O 1
ATOM 1454 N N . THR A 1 177 ? -0.019 20.593 -6.287 1.00 45.44 177 THR A N 1
ATOM 1455 C CA . THR A 1 177 ? -1.339 20.993 -6.768 1.00 45.44 177 THR A CA 1
ATOM 1456 C C . THR A 1 177 ? -1.725 19.978 -7.832 1.00 45.44 177 THR A C 1
ATOM 1458 O O . THR A 1 177 ? -1.220 20.027 -8.955 1.00 45.44 177 THR A O 1
ATOM 1461 N N . ILE A 1 178 ? -2.560 19.014 -7.453 1.00 46.78 178 ILE A N 1
ATOM 1462 C CA . ILE A 1 178 ? -3.191 18.099 -8.396 1.00 46.78 178 ILE A CA 1
ATOM 1463 C C . ILE A 1 178 ? -4.149 18.963 -9.216 1.00 46.78 178 ILE A C 1
ATOM 1465 O O . ILE A 1 178 ? -5.272 19.242 -8.803 1.00 46.78 178 ILE A O 1
ATOM 1469 N N . ASN A 1 179 ? -3.676 19.457 -10.359 1.00 43.94 179 ASN A N 1
ATOM 1470 C CA . ASN A 1 179 ? -4.561 19.986 -11.380 1.00 43.94 179 ASN A CA 1
ATOM 1471 C C . ASN A 1 179 ? -5.324 18.788 -11.935 1.00 43.94 179 ASN A C 1
ATOM 1473 O O . ASN A 1 179 ? -4.778 17.995 -12.702 1.00 43.94 179 ASN A O 1
ATOM 1477 N N . HIS A 1 180 ? -6.582 18.648 -11.529 1.00 45.50 180 HIS A N 1
ATOM 1478 C CA . HIS A 1 180 ? -7.526 17.764 -12.192 1.00 45.50 180 HIS A CA 1
ATOM 1479 C C . HIS A 1 180 ? -7.901 18.402 -13.541 1.00 45.50 180 HIS A C 1
ATOM 1481 O O . HIS A 1 180 ? -8.984 18.951 -13.727 1.00 45.50 180 HIS A O 1
ATOM 1487 N N . GLU A 1 181 ? -6.969 18.391 -14.496 1.00 41.38 181 GLU A N 1
ATOM 1488 C CA . GLU A 1 181 ? -7.351 18.493 -15.898 1.00 41.38 181 GLU A CA 1
ATOM 1489 C C . GLU A 1 181 ? -8.023 17.171 -16.261 1.00 41.38 181 GLU A C 1
ATOM 1491 O O . GLU A 1 181 ? -7.373 16.132 -16.389 1.00 41.38 181 GLU A O 1
ATOM 1496 N N . ASN A 1 182 ? -9.348 17.219 -16.389 1.00 48.56 182 ASN A N 1
ATOM 1497 C CA . ASN A 1 182 ? -10.152 16.170 -16.997 1.00 48.56 182 ASN A CA 1
ATOM 1498 C C . ASN A 1 182 ? -9.638 15.892 -18.417 1.00 48.56 182 ASN A C 1
ATOM 1500 O O . ASN A 1 182 ? -10.112 16.478 -19.391 1.00 48.56 182 ASN A O 1
ATOM 1504 N N . LYS A 1 183 ? -8.691 14.964 -18.559 1.00 43.84 183 LYS A N 1
ATOM 1505 C CA . LYS A 1 183 ? -8.515 14.226 -19.806 1.00 43.84 183 LYS A CA 1
ATOM 1506 C C . LYS A 1 183 ? -9.572 13.134 -19.834 1.00 43.84 183 LYS A C 1
ATOM 1508 O O . LYS A 1 183 ? -9.347 12.022 -19.378 1.00 43.84 183 LYS A O 1
ATOM 1513 N N . VAL A 1 184 ? -10.728 13.483 -20.390 1.00 51.09 184 VAL A N 1
ATOM 1514 C CA . VAL A 1 184 ? -11.648 12.509 -20.976 1.00 51.09 184 VAL A CA 1
ATOM 1515 C C . VAL A 1 184 ? -10.906 11.895 -22.163 1.00 51.09 184 VAL A C 1
ATOM 1517 O O . VAL A 1 184 ? -10.913 12.448 -23.262 1.00 51.09 184 VAL A O 1
ATOM 1520 N N . LYS A 1 185 ? -10.170 10.816 -21.916 1.00 50.09 185 LYS A N 1
ATOM 1521 C CA . LYS A 1 185 ? -9.660 9.939 -22.962 1.00 50.09 185 LYS A CA 1
ATOM 1522 C C . LYS A 1 185 ? -10.158 8.530 -22.676 1.00 50.09 185 LYS A C 1
ATOM 1524 O O . LYS A 1 185 ? -9.782 7.933 -21.680 1.00 50.09 185 LYS A O 1
ATOM 1529 N N . ASP A 1 186 ? -11.041 8.111 -23.577 1.00 56.72 186 ASP A N 1
ATOM 1530 C CA . ASP A 1 186 ? -11.275 6.741 -24.023 1.00 56.72 186 ASP A CA 1
ATOM 1531 C C . ASP A 1 186 ? -11.965 5.777 -23.047 1.00 56.72 186 ASP A C 1
ATOM 1533 O O . ASP A 1 186 ? -11.467 4.727 -22.673 1.00 56.72 186 ASP A O 1
ATOM 1537 N N . THR A 1 187 ? -13.239 6.082 -22.774 1.00 60.00 187 THR A N 1
ATOM 1538 C CA . THR A 1 187 ? -14.229 5.176 -22.153 1.00 60.00 187 THR A CA 1
ATOM 1539 C C . THR A 1 187 ? -14.515 3.910 -22.985 1.00 60.00 187 THR A C 1
ATOM 1541 O O . THR A 1 187 ? -15.210 3.019 -22.510 1.00 60.00 187 THR A O 1
ATOM 1544 N N . GLN A 1 188 ? -14.042 3.833 -24.236 1.00 62.69 188 GLN A N 1
ATOM 1545 C CA . GLN A 1 188 ? -14.274 2.689 -25.128 1.00 62.69 188 GLN A CA 1
ATOM 1546 C C . GLN A 1 188 ? -13.195 1.606 -24.996 1.00 62.69 188 GLN A C 1
ATOM 1548 O O . GLN A 1 188 ? -13.557 0.437 -24.912 1.00 62.69 188 GLN A O 1
ATOM 1553 N N . GLU A 1 189 ? -11.912 1.969 -24.891 1.00 68.00 189 GLU A N 1
ATOM 1554 C CA . GLU A 1 189 ? -10.824 0.987 -24.725 1.00 68.00 189 GLU A CA 1
ATOM 1555 C C . GLU A 1 189 ? -10.939 0.257 -23.377 1.00 68.00 189 GLU A C 1
ATOM 1557 O O . GLU A 1 189 ? -10.905 -0.970 -23.339 1.00 68.00 189 GLU A O 1
ATOM 1562 N N . GLU A 1 190 ? -11.225 0.974 -22.283 1.00 68.31 190 GLU A N 1
ATOM 1563 C CA . GLU A 1 190 ? -11.439 0.347 -20.965 1.00 68.31 190 GLU A CA 1
ATOM 1564 C C . GLU A 1 190 ? -12.653 -0.605 -20.947 1.00 68.31 190 GLU A C 1
ATOM 1566 O O . GLU A 1 190 ? -12.660 -1.617 -20.241 1.00 68.31 190 GLU A O 1
ATOM 1571 N N . GLN A 1 191 ? -13.696 -0.312 -21.734 1.00 71.81 191 GLN A N 1
ATOM 1572 C CA . GLN A 1 191 ? -14.858 -1.197 -21.860 1.00 71.81 191 GLN A CA 1
ATOM 1573 C C . GLN A 1 191 ? -14.538 -2.453 -22.675 1.00 71.81 191 GLN A C 1
ATOM 1575 O O . GLN A 1 191 ? -15.056 -3.527 -22.360 1.00 71.81 191 GLN A O 1
ATOM 1580 N N . GLU A 1 192 ? -13.704 -2.345 -23.706 1.00 77.19 192 GLU A N 1
ATOM 1581 C CA . GLU A 1 192 ? -13.262 -3.489 -24.505 1.00 77.19 192 GLU A CA 1
ATOM 1582 C C . GLU A 1 192 ? -12.354 -4.416 -23.689 1.00 77.19 192 GLU A C 1
ATOM 1584 O O . GLU A 1 192 ? -12.642 -5.613 -23.611 1.00 77.19 192 GLU A O 1
ATOM 1589 N N . GLU A 1 193 ? -11.376 -3.872 -22.962 1.00 81.56 193 GLU A N 1
ATOM 1590 C CA . GLU A 1 193 ? -10.503 -4.653 -22.074 1.00 81.56 193 GLU A CA 1
ATOM 1591 C C . GLU A 1 193 ? -11.297 -5.378 -20.974 1.00 81.56 193 GLU A C 1
ATOM 1593 O O . GLU A 1 193 ? -11.082 -6.564 -20.699 1.00 81.56 193 GLU A O 1
ATOM 1598 N N . MET A 1 194 ? -12.286 -4.703 -20.379 1.00 80.69 194 MET A N 1
ATOM 1599 C CA . MET A 1 194 ? -13.157 -5.308 -19.369 1.00 80.69 194 MET A CA 1
ATOM 1600 C C . MET A 1 194 ? -14.031 -6.429 -19.957 1.00 80.69 194 MET A C 1
ATOM 1602 O O . MET A 1 194 ? -14.240 -7.459 -19.309 1.00 80.69 194 MET A O 1
ATOM 1606 N N . ASN A 1 195 ? -14.523 -6.276 -21.190 1.00 84.38 195 ASN A N 1
ATOM 1607 C CA . ASN A 1 195 ? -15.309 -7.312 -21.864 1.00 84.38 195 ASN A CA 1
ATOM 1608 C C . ASN A 1 195 ? -14.456 -8.527 -22.265 1.00 84.38 195 ASN A C 1
ATOM 1610 O O . ASN A 1 195 ? -14.920 -9.667 -22.143 1.00 84.38 195 ASN A O 1
ATOM 1614 N N . GLU A 1 196 ? -13.215 -8.315 -22.702 1.00 88.31 196 GLU A N 1
ATOM 1615 C CA . GLU A 1 196 ? -12.262 -9.395 -22.986 1.00 88.31 196 GLU A CA 1
ATOM 1616 C C . GLU A 1 196 ? -11.908 -10.175 -21.718 1.00 88.31 196 GLU A C 1
ATOM 1618 O O . GLU A 1 196 ? -11.978 -11.410 -21.699 1.00 88.31 196 GLU A O 1
ATOM 1623 N N . PHE A 1 197 ? -11.640 -9.466 -20.621 1.00 90.06 197 PHE A N 1
ATOM 1624 C CA . PHE A 1 197 ? -11.371 -10.079 -19.326 1.00 90.06 197 PHE A CA 1
ATOM 1625 C C . PHE A 1 197 ? -12.541 -10.950 -18.841 1.00 90.06 197 PHE A C 1
ATOM 1627 O O . PHE A 1 197 ? -12.344 -12.112 -18.470 1.00 90.06 197 PHE A O 1
ATOM 1634 N N . LEU A 1 198 ? -13.779 -10.451 -18.909 1.00 90.75 198 LEU A N 1
ATOM 1635 C CA . LEU A 1 198 ? -14.968 -11.219 -18.514 1.00 90.75 198 LEU A CA 1
ATOM 1636 C C . LEU A 1 198 ? -15.204 -12.451 -19.400 1.00 90.75 198 LEU A C 1
ATOM 1638 O O . LEU A 1 198 ? -15.636 -13.499 -18.904 1.00 90.75 198 LEU A O 1
ATOM 1642 N N . ASN A 1 199 ? -14.897 -12.362 -20.695 1.00 87.69 199 ASN A N 1
ATOM 1643 C CA . ASN A 1 199 ? -14.967 -13.513 -21.592 1.00 87.69 199 ASN A CA 1
ATOM 1644 C C . ASN A 1 199 ? -13.906 -14.568 -21.252 1.00 87.69 199 ASN A C 1
ATOM 1646 O O . ASN A 1 199 ? -14.241 -15.755 -21.223 1.00 87.69 199 ASN A O 1
ATOM 1650 N N . SER A 1 200 ? -12.687 -14.151 -20.894 1.00 88.38 200 SER A N 1
ATOM 1651 C CA . SER A 1 200 ? -11.621 -15.064 -20.456 1.00 88.38 200 SER A CA 1
ATOM 1652 C C . SER A 1 200 ? -12.014 -15.863 -19.202 1.00 88.38 200 SER A C 1
ATOM 1654 O O . SER A 1 200 ? -11.855 -17.083 -19.157 1.00 88.38 200 SER A O 1
ATOM 1656 N N . LEU A 1 201 ? -12.646 -15.215 -18.215 1.00 88.81 201 LEU A N 1
ATOM 1657 C CA . LEU A 1 201 ? -13.138 -15.869 -16.997 1.00 88.81 201 LEU A CA 1
ATOM 1658 C C . LEU A 1 201 ? -14.273 -16.857 -17.288 1.00 88.81 201 LEU A C 1
ATOM 1660 O O . LEU A 1 201 ? -14.367 -17.930 -16.683 1.00 88.81 201 LEU A O 1
ATOM 1664 N N . LYS A 1 202 ? -15.149 -16.508 -18.233 1.00 86.50 202 LYS A N 1
ATOM 1665 C CA . LYS A 1 202 ? -16.249 -17.375 -18.661 1.00 86.50 202 LYS A CA 1
ATOM 1666 C C . LYS A 1 202 ? -15.740 -18.617 -19.388 1.00 86.50 202 LYS A C 1
ATOM 1668 O O . LYS A 1 202 ? -16.331 -19.686 -19.232 1.00 86.50 202 LYS A O 1
ATOM 1673 N N . GLU A 1 203 ? -14.681 -18.484 -20.176 1.00 85.75 203 GLU A N 1
ATOM 1674 C CA . GLU A 1 203 ? -14.026 -19.599 -20.857 1.00 85.75 203 GLU A CA 1
ATOM 1675 C C . GLU A 1 203 ? -13.260 -20.490 -19.872 1.00 85.75 203 GLU A C 1
ATOM 1677 O O . GLU A 1 203 ? -13.420 -21.709 -19.910 1.00 85.75 203 GLU A O 1
ATOM 1682 N N . PHE A 1 204 ? -12.553 -19.895 -18.907 1.00 86.75 204 PHE A N 1
ATOM 1683 C CA . PHE A 1 204 ? -11.902 -20.626 -17.818 1.00 86.75 204 PHE A CA 1
ATOM 1684 C C . PHE A 1 204 ? -12.897 -21.501 -17.044 1.00 86.75 204 PHE A C 1
ATOM 1686 O O . PHE A 1 204 ? -12.667 -22.694 -16.874 1.00 86.75 204 PHE A O 1
ATOM 1693 N N . ARG A 1 205 ? -14.059 -20.951 -16.666 1.00 80.38 205 ARG A N 1
ATOM 1694 C CA . ARG A 1 205 ? -15.119 -21.707 -15.976 1.00 80.38 205 ARG A CA 1
ATOM 1695 C C . ARG A 1 205 ? -15.680 -22.868 -16.802 1.00 80.38 205 ARG A C 1
ATOM 1697 O O . ARG A 1 205 ? -16.133 -23.843 -16.220 1.00 80.38 205 ARG A O 1
ATOM 1704 N N . LYS A 1 206 ? -15.728 -22.749 -18.130 1.00 76.00 206 LYS A N 1
ATOM 1705 C CA . LYS A 1 206 ? -16.230 -23.820 -19.010 1.00 76.00 206 LYS A CA 1
ATOM 1706 C C . LYS A 1 206 ? -15.225 -24.957 -19.203 1.00 76.00 206 LYS A C 1
ATOM 1708 O O . LYS A 1 206 ? -15.637 -26.033 -19.622 1.00 76.00 206 LYS A O 1
ATOM 1713 N N . ASN A 1 207 ? -13.946 -24.690 -18.946 1.00 68.62 207 ASN A N 1
ATOM 1714 C CA . ASN A 1 207 ? -12.855 -25.659 -19.022 1.00 68.62 207 ASN A CA 1
ATOM 1715 C C . ASN A 1 207 ? -12.518 -26.298 -17.657 1.00 68.62 207 ASN A C 1
ATOM 1717 O O . ASN A 1 207 ? -11.552 -27.057 -17.578 1.00 68.62 207 ASN A O 1
ATOM 1721 N N . LEU A 1 208 ? -13.302 -26.005 -16.610 1.00 57.84 208 LEU A N 1
ATOM 1722 C CA . LEU A 1 208 ? -13.396 -26.785 -15.367 1.00 57.84 208 LEU A CA 1
ATOM 1723 C C . LEU A 1 208 ? -14.564 -27.774 -15.462 1.00 57.84 208 LEU A C 1
ATOM 1725 O O . LEU A 1 208 ? -14.408 -28.895 -14.932 1.00 57.84 208 LEU A O 1
#

Secondary structure (DSSP, 8-state):
--HHHHHHHHHHHHHHHHHHHHHHHHHHHHHHHHHHSSPPP--TTSS----------------HHHHHHHHHHHHHHHHHHHHHHHSS--HHHHHHHHHHHHHHSS--HHHHHHHHHHHHHHHHHHHHHHHHHHHTTTTT--S------------PPP-PPEEETTTEEE---S------------TTHHHHHHHHHHHHHHHHHHT-

Organism: NCBI:txid2840752